Protein AF-A0A7V7WTD3-F1 (afdb_monomer)

Nearest PDB structures (foldseek):
  4f3q-assembly1_A  TM=6.069E-01  e=3.847E-02  Coxiella burnetii RSA 493
  2ghp-assembly1_D  TM=5.667E-01  e=9.148E-02  Saccharomyces cerevisiae
  2f1f-assembly1_A  TM=5.412E-01  e=8.599E-02  Escherichia coli
  4wk3-assembly1_A  TM=5.523E-01  e=1.698E-01  Staphylococcus aureus subsp. aureus COL
  2cfx-assembly1_C  TM=3.829E-01  e=8.599E-02  Bacillus subtilis

Solvent-accessible surface area (backbone atoms only — not comparable to full-atom values): 13034 Å² total; per-residue (Å²): 111,68,68,60,49,66,68,44,44,67,36,54,73,69,69,68,54,55,72,71,58,44,53,48,50,56,50,48,42,71,77,34,67,76,53,50,58,54,54,52,52,54,50,53,50,53,52,51,54,61,69,69,52,75,86,72,64,72,67,78,55,46,59,59,51,52,50,52,57,50,63,74,65,57,80,85,76,84,71,87,69,83,52,73,68,60,57,49,53,55,54,55,60,74,67,67,76,71,95,80,48,67,66,61,52,52,52,50,49,51,49,50,52,52,49,49,50,53,50,51,53,51,52,76,71,60,75,93,76,85,69,90,63,73,79,67,71,76,74,72,71,86,49,56,25,37,39,35,29,56,40,96,81,52,50,70,70,58,54,51,50,52,28,59,74,49,60,36,44,84,74,47,66,71,43,102,83,46,42,26,32,32,37,33,56,81,95,43,43,72,62,32,52,50,53,51,66,71,34,93,50,41,77,44,74,44,83,36,79,66,80,80,82,87,124

Foldseek 3Di:
DVVLLVVCLLCLLVVNDDPVSVVVNVVVCVVCVVCVVVSVVSNVVVVVVVVPDPPDPPVVVVVVVVVVVVVVPDDDDDPPDPDPVVVVVVVVVVVDDDPPCVVVVVVVVVVVVVVCVVVVVVVVVDPPDPDPDDPDPPPQVQAKKKWWAFDPPDDPVNVVVLCVVQVWDWPDDDDPRRITITGGPNVRPVVSQVSSVVDPGTPDIDIDRDDDDDD

Secondary structure (DSSP, 8-state):
-HHHHHHHHHHHHTT-S-HHHHHHHHHHHHH-GGGHHHHHHHHHHHHHHHHHS----THHHHHHHHHHHHHHHS------PPPHHHHHHHHHHHT---TT-HHHHHHHHHHHHHHHHHHHHHHHT--S--S--SS--------PEEEEEE-TT--HHHHHHHHHHTT-EEEE---TTSEEEEE--GGGHHHHHHHHHH-TTEEEEEEESSPPP--

Sequence (215 aa):
MKQRFDELLPFYVNDTLDEAERDWVDAYLREHPKSAAELQWYRSLEETIKRDVPAVPAEIGLDKAMARIRAERAPARTAARPGIGERLREFFASITPQPVLKPALAAALAVVVVQGFVIGNLVTRGDESSEIRAVRPTVVETGPYLKVNFKADAREADIRLLLVEVDGSLAGGPGQLGDWYVRIPEARIAAAAAILKASPIVDGVAQVDALPERR

Mean predicted aligned error: 22.07 Å

Structure (mmCIF, N/CA/C/O backbone):
data_AF-A0A7V7WTD3-F1
#
_entry.id   AF-A0A7V7WTD3-F1
#
loop_
_atom_site.group_PDB
_atom_site.id
_atom_site.type_symbol
_atom_site.label_atom_id
_atom_site.label_alt_id
_atom_site.label_comp_id
_atom_site.label_asym_id
_atom_site.label_entity_id
_atom_site.label_seq_id
_atom_site.pdbx_PDB_ins_code
_atom_site.Cartn_x
_atom_site.Cartn_y
_atom_site.Cartn_z
_atom_site.occupancy
_atom_site.B_iso_or_equiv
_atom_site.auth_seq_id
_atom_site.auth_comp_id
_atom_site.auth_asym_id
_atom_site.auth_atom_id
_atom_site.pdbx_PDB_model_num
ATOM 1 N N . MET A 1 1 ? 20.917 15.372 -27.724 1.00 75.31 1 MET A N 1
ATOM 2 C CA . MET A 1 1 ? 21.530 14.052 -27.999 1.00 75.31 1 MET A CA 1
ATOM 3 C C . MET A 1 1 ? 21.760 13.259 -26.719 1.00 75.31 1 MET A C 1
ATOM 5 O O . MET A 1 1 ? 21.208 12.175 -26.643 1.00 75.31 1 MET A O 1
ATOM 9 N N . LYS A 1 2 ? 22.428 13.810 -25.689 1.00 83.88 2 LYS A N 1
ATOM 10 C CA . LYS A 1 2 ? 22.616 13.117 -24.395 1.00 83.88 2 LYS A CA 1
ATOM 11 C C . LYS A 1 2 ? 21.317 12.602 -23.754 1.00 83.88 2 LYS A C 1
ATOM 13 O O . LYS A 1 2 ? 21.258 11.454 -23.361 1.00 83.88 2 LYS A O 1
ATOM 18 N N . GLN A 1 3 ? 20.257 13.410 -23.734 1.00 85.88 3 GLN A N 1
ATOM 19 C CA . GLN A 1 3 ? 18.971 12.999 -23.154 1.00 85.88 3 GLN A CA 1
ATOM 20 C C . GLN A 1 3 ? 18.393 11.725 -23.799 1.00 85.88 3 GLN A C 1
ATOM 22 O O . GLN A 1 3 ? 17.954 10.829 -23.094 1.00 85.88 3 GLN A O 1
ATOM 27 N N . ARG A 1 4 ? 18.476 11.604 -25.130 1.00 88.38 4 ARG A N 1
ATOM 28 C CA . ARG A 1 4 ? 18.041 10.399 -25.852 1.00 88.38 4 ARG A CA 1
ATOM 29 C C . ARG A 1 4 ? 18.912 9.184 -25.510 1.00 88.38 4 ARG A C 1
ATOM 31 O O . ARG A 1 4 ? 18.409 8.073 -25.447 1.00 88.38 4 ARG A O 1
ATOM 38 N N . PHE A 1 5 ? 20.207 9.386 -25.277 1.00 89.38 5 PHE A N 1
ATOM 39 C CA . PHE A 1 5 ? 21.104 8.323 -24.821 1.00 89.38 5 PHE A CA 1
ATOM 40 C C . PHE A 1 5 ? 20.755 7.860 -23.401 1.00 89.38 5 PHE A C 1
ATOM 42 O O . PHE A 1 5 ? 20.649 6.660 -23.169 1.00 89.38 5 PHE A O 1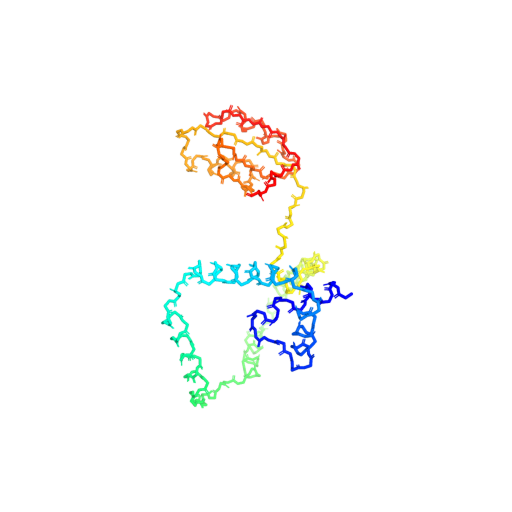
ATOM 49 N N . ASP A 1 6 ? 20.479 8.797 -22.492 1.00 88.56 6 ASP A N 1
ATOM 50 C CA . ASP A 1 6 ? 20.051 8.499 -21.121 1.00 88.56 6 ASP A CA 1
ATOM 51 C C . ASP A 1 6 ? 18.697 7.754 -21.090 1.00 88.56 6 ASP A C 1
ATOM 53 O O . ASP A 1 6 ? 18.509 6.856 -20.273 1.00 88.56 6 ASP A O 1
ATOM 57 N N . GLU A 1 7 ? 17.777 8.077 -22.006 1.00 90.94 7 GLU A N 1
ATOM 58 C CA . GLU A 1 7 ? 16.475 7.405 -22.149 1.00 90.94 7 GLU A CA 1
ATOM 59 C C . GLU A 1 7 ? 16.593 5.980 -22.714 1.00 90.94 7 GLU A C 1
ATOM 61 O O . GLU A 1 7 ? 15.871 5.088 -22.270 1.00 90.94 7 GLU A O 1
ATOM 66 N N . LEU A 1 8 ? 17.508 5.743 -23.662 1.00 92.12 8 LEU A N 1
ATOM 67 C CA . LEU A 1 8 ? 17.693 4.436 -24.308 1.00 92.12 8 LEU A CA 1
ATOM 68 C C . LEU A 1 8 ? 18.607 3.488 -23.511 1.00 92.12 8 LEU A C 1
ATOM 70 O O . LEU A 1 8 ? 18.530 2.272 -23.678 1.00 92.12 8 LEU A O 1
ATOM 74 N N . LEU A 1 9 ? 19.448 4.018 -22.621 1.00 90.50 9 LEU A N 1
ATOM 75 C CA . LEU A 1 9 ? 20.423 3.268 -21.819 1.00 90.50 9 LEU A CA 1
ATOM 76 C C . LEU A 1 9 ? 19.833 2.070 -21.046 1.00 90.50 9 LEU A C 1
ATOM 78 O O . LEU A 1 9 ? 20.400 0.978 -21.147 1.00 90.50 9 LEU A O 1
ATOM 82 N N . PRO A 1 10 ? 18.708 2.202 -20.310 1.00 90.06 10 PRO A N 1
ATOM 83 C CA . PRO A 1 10 ? 18.104 1.072 -19.603 1.00 90.06 10 PRO A CA 1
ATOM 84 C C . PRO A 1 10 ? 17.660 -0.043 -20.553 1.00 90.06 10 PRO A C 1
ATOM 86 O O . PRO A 1 10 ? 17.818 -1.224 -20.251 1.00 90.06 10 PRO A O 1
ATOM 89 N N . PHE A 1 11 ? 17.122 0.321 -21.715 1.00 91.06 11 PHE A N 1
ATOM 90 C CA . PHE A 1 11 ? 16.653 -0.636 -22.713 1.00 91.06 11 PHE A CA 1
ATOM 91 C C . PHE A 1 11 ? 17.816 -1.308 -23.446 1.00 91.06 11 PHE A C 1
ATOM 93 O O . PHE A 1 11 ? 17.728 -2.497 -23.753 1.00 91.06 11 PHE A O 1
ATOM 100 N N . TYR A 1 12 ? 18.909 -0.571 -23.677 1.00 89.94 12 TYR A N 1
ATOM 101 C CA . TYR A 1 12 ? 20.150 -1.085 -24.258 1.00 89.94 12 TYR A CA 1
ATOM 102 C C . TYR A 1 12 ? 20.803 -2.127 -23.344 1.00 89.94 12 TYR A C 1
ATOM 104 O O . TYR A 1 12 ? 21.198 -3.193 -23.804 1.00 89.94 12 TYR A O 1
ATOM 112 N N . VAL A 1 13 ? 20.881 -1.848 -22.038 1.00 89.31 13 VAL A N 1
ATOM 113 C CA . VAL A 1 13 ? 21.432 -2.786 -21.045 1.00 89.31 13 VAL A CA 1
ATOM 114 C C . VAL A 1 13 ? 20.577 -4.051 -20.926 1.00 89.31 13 VAL A C 1
ATOM 116 O O . VAL A 1 13 ? 21.128 -5.144 -20.849 1.00 89.31 13 VAL A O 1
ATOM 119 N N . ASN A 1 14 ? 19.250 -3.918 -21.005 1.00 88.50 14 ASN A N 1
ATOM 120 C CA . ASN A 1 14 ? 18.317 -5.049 -20.975 1.00 88.50 14 ASN A CA 1
ATOM 121 C C . ASN A 1 14 ? 18.158 -5.783 -22.326 1.00 88.50 14 ASN A C 1
ATOM 123 O O . ASN A 1 14 ? 17.341 -6.695 -22.413 1.00 88.50 14 ASN A O 1
ATOM 127 N N . ASP A 1 15 ? 18.894 -5.393 -23.373 1.00 87.69 15 ASP A N 1
ATOM 128 C CA . ASP A 1 15 ? 18.818 -5.971 -24.728 1.00 87.69 15 ASP A CA 1
ATOM 129 C C . ASP A 1 15 ? 17.416 -5.896 -25.379 1.00 87.69 15 ASP A C 1
ATOM 131 O O . ASP A 1 15 ? 17.027 -6.737 -26.185 1.00 87.69 15 ASP A O 1
ATOM 135 N N . THR A 1 16 ? 16.640 -4.867 -25.026 1.00 90.56 16 THR A N 1
ATOM 136 C CA . THR A 1 16 ? 15.235 -4.681 -25.462 1.00 90.56 16 THR A CA 1
ATOM 137 C C . THR A 1 16 ? 15.045 -3.629 -26.555 1.00 90.56 16 THR A C 1
ATOM 139 O O . THR A 1 16 ? 13.922 -3.434 -27.014 1.00 90.56 16 THR A O 1
ATOM 142 N N . LEU A 1 17 ? 16.119 -2.950 -26.965 1.00 91.25 17 LEU A N 1
ATOM 143 C CA . LEU A 1 17 ? 16.078 -1.976 -28.056 1.00 91.25 17 LEU A CA 1
ATOM 144 C C . LEU A 1 17 ? 15.938 -2.647 -29.417 1.00 91.25 17 LEU A C 1
ATOM 146 O O . LEU A 1 17 ? 16.491 -3.732 -29.646 1.00 91.25 17 LEU A O 1
ATOM 150 N N . ASP A 1 18 ? 15.269 -1.943 -30.329 1.00 91.69 18 ASP A N 1
ATOM 151 C CA . ASP A 1 18 ? 15.275 -2.301 -31.739 1.00 91.69 18 ASP A CA 1
ATOM 152 C C . ASP A 1 18 ? 16.673 -2.102 -32.370 1.00 91.69 18 ASP A C 1
ATOM 154 O O . ASP A 1 18 ? 17.595 -1.536 -31.772 1.00 91.69 18 ASP A O 1
ATOM 158 N N . GLU A 1 19 ? 16.866 -2.637 -33.577 1.00 89.50 19 GLU A N 1
ATOM 159 C CA . GLU A 1 19 ? 18.164 -2.614 -34.267 1.00 89.50 19 GLU A CA 1
ATOM 160 C C . GLU A 1 19 ? 18.622 -1.179 -34.591 1.00 89.50 19 GLU A C 1
ATOM 162 O O . GLU A 1 19 ? 19.793 -0.845 -34.424 1.00 89.50 19 GLU A O 1
ATOM 167 N N . ALA A 1 20 ? 17.689 -0.294 -34.955 1.00 90.62 20 ALA A N 1
ATOM 168 C CA . ALA A 1 20 ? 17.992 1.088 -35.324 1.00 90.62 20 ALA A CA 1
ATOM 169 C C . ALA A 1 20 ? 18.400 1.950 -34.115 1.00 90.62 20 ALA A C 1
ATOM 171 O O . ALA A 1 20 ? 19.288 2.801 -34.209 1.00 90.62 20 ALA A O 1
ATOM 172 N N . GLU A 1 21 ? 17.755 1.749 -32.970 1.00 90.31 21 GLU A N 1
ATOM 173 C CA . GLU A 1 21 ? 18.057 2.416 -31.709 1.00 90.31 21 GLU A CA 1
ATOM 174 C C . GLU A 1 21 ? 19.374 1.919 -31.122 1.00 90.31 21 GLU A C 1
ATOM 176 O O . GLU A 1 21 ? 20.159 2.721 -30.611 1.00 90.31 21 GLU A O 1
ATOM 181 N N . ARG A 1 22 ? 19.656 0.619 -31.247 1.00 91.31 22 ARG A N 1
ATOM 182 C CA . ARG A 1 22 ? 20.934 0.028 -30.841 1.00 91.31 22 ARG A CA 1
ATOM 183 C C . ARG A 1 22 ? 22.101 0.608 -31.634 1.00 91.31 22 ARG A C 1
ATOM 185 O O . ARG A 1 22 ? 23.054 1.096 -31.028 1.00 91.31 22 ARG A O 1
ATOM 192 N N . ASP A 1 23 ? 21.983 0.651 -32.959 1.00 92.69 23 ASP A N 1
ATOM 193 C CA . ASP A 1 23 ? 23.000 1.237 -33.838 1.00 92.69 23 ASP A CA 1
ATOM 194 C C . ASP A 1 23 ? 23.246 2.720 -33.523 1.00 92.69 23 ASP A C 1
ATOM 196 O O . ASP A 1 23 ? 24.384 3.203 -33.563 1.00 92.69 23 ASP A O 1
ATOM 200 N N . TRP A 1 24 ? 22.185 3.450 -33.163 1.00 93.50 24 TRP A N 1
ATOM 201 C CA . TRP A 1 24 ? 22.285 4.843 -32.736 1.00 93.50 24 TRP A CA 1
ATOM 202 C C . TRP A 1 24 ? 23.047 4.991 -31.410 1.00 93.50 24 TRP A C 1
ATOM 204 O O . TRP A 1 24 ? 23.924 5.853 -31.307 1.00 93.50 24 TRP A O 1
ATOM 214 N N . VAL A 1 25 ? 22.760 4.148 -30.409 1.00 89.56 25 VAL A N 1
ATOM 215 C CA . VAL A 1 25 ? 23.479 4.140 -29.121 1.00 89.56 25 VAL A CA 1
ATOM 216 C C . VAL A 1 25 ? 24.955 3.780 -29.324 1.00 89.56 25 VAL A C 1
ATOM 218 O O . VAL A 1 25 ? 25.831 4.454 -28.780 1.00 89.56 25 VAL A O 1
ATOM 221 N N . ASP A 1 26 ? 25.254 2.790 -30.166 1.00 90.56 26 ASP A N 1
ATOM 222 C CA . ASP A 1 26 ? 26.626 2.372 -30.474 1.00 90.56 26 ASP A CA 1
ATOM 223 C C . ASP A 1 26 ? 27.410 3.445 -31.247 1.00 90.56 26 ASP A C 1
ATOM 225 O O . ASP A 1 26 ? 28.621 3.606 -31.059 1.00 90.56 26 ASP A O 1
ATOM 229 N N . ALA A 1 27 ? 26.746 4.209 -32.119 1.00 90.69 27 ALA A N 1
ATOM 230 C CA . ALA A 1 27 ? 27.334 5.388 -32.753 1.00 90.69 27 ALA A CA 1
ATOM 231 C C . ALA A 1 27 ? 27.623 6.494 -31.728 1.00 90.69 27 ALA A C 1
ATOM 233 O O . ALA A 1 27 ? 28.729 7.035 -31.701 1.00 90.69 27 ALA A O 1
ATOM 234 N N . TYR A 1 28 ? 26.675 6.765 -30.830 1.00 89.56 28 TYR A N 1
ATOM 235 C CA . TYR A 1 28 ? 26.826 7.774 -29.784 1.00 89.56 28 TYR A CA 1
ATOM 236 C C . TYR A 1 28 ? 27.977 7.449 -28.817 1.00 89.56 28 TYR A C 1
ATOM 238 O O . TYR A 1 28 ? 28.762 8.328 -28.461 1.00 89.56 28 TYR A O 1
ATOM 246 N N . LEU A 1 29 ? 28.138 6.177 -28.436 1.00 89.25 29 LEU A N 1
ATOM 247 C CA . LEU A 1 29 ? 29.238 5.712 -27.582 1.00 89.25 29 LEU A CA 1
ATOM 248 C C . LEU A 1 29 ? 30.613 5.860 -28.247 1.00 89.25 29 LEU A C 1
ATOM 250 O O . LEU A 1 29 ? 31.593 6.164 -27.564 1.00 89.25 29 LEU A O 1
ATOM 254 N N . ARG A 1 30 ? 30.695 5.683 -29.573 1.00 89.75 30 ARG A N 1
ATOM 255 C CA . ARG A 1 30 ? 31.930 5.912 -30.343 1.00 89.75 30 ARG A CA 1
ATOM 256 C C . ARG A 1 30 ? 32.316 7.389 -30.391 1.00 89.75 30 ARG A C 1
ATOM 258 O O . ARG A 1 30 ? 33.500 7.707 -30.326 1.00 89.75 30 ARG A O 1
ATOM 265 N N . GLU A 1 31 ? 31.336 8.282 -30.482 1.00 89.25 31 GLU A N 1
ATOM 266 C CA . GLU A 1 31 ? 31.556 9.733 -30.505 1.00 89.25 31 GLU A CA 1
ATOM 267 C C . GLU A 1 31 ? 31.834 10.315 -29.107 1.00 89.25 31 GLU A C 1
ATOM 269 O O . GLU A 1 31 ? 32.571 11.297 -28.970 1.00 89.25 31 GLU A O 1
ATOM 274 N N . HIS A 1 32 ? 31.295 9.697 -28.052 1.00 88.19 32 HIS A N 1
ATOM 275 C CA . HIS A 1 32 ? 31.377 10.189 -26.677 1.00 88.19 32 HIS A CA 1
ATOM 276 C C . HIS A 1 32 ? 31.911 9.128 -25.698 1.00 88.19 32 HIS A C 1
ATOM 278 O O . HIS A 1 32 ? 31.153 8.565 -24.907 1.00 88.19 32 HIS A O 1
ATOM 284 N N . PRO A 1 33 ? 33.242 8.923 -25.619 1.00 83.00 33 PRO A N 1
ATOM 285 C CA . PRO A 1 33 ? 33.839 7.905 -24.747 1.00 83.00 33 PRO A CA 1
ATOM 286 C C . PRO A 1 33 ? 33.589 8.146 -23.247 1.00 83.00 33 PRO A C 1
ATOM 288 O O . PRO A 1 33 ? 33.671 7.219 -22.448 1.00 83.00 33 PRO A O 1
ATOM 291 N N . LYS A 1 34 ? 33.242 9.377 -22.843 1.00 82.19 34 LYS A N 1
ATOM 292 C CA . LYS A 1 34 ? 32.850 9.695 -21.457 1.00 82.19 34 LYS A CA 1
ATOM 293 C C . LYS A 1 34 ? 31.535 9.021 -21.042 1.00 82.19 34 LYS A C 1
ATOM 295 O O . LYS A 1 34 ? 31.366 8.717 -19.867 1.00 82.19 34 LYS A O 1
ATOM 300 N N . SER A 1 35 ? 30.644 8.746 -21.993 1.00 85.88 35 SER A N 1
ATOM 301 C CA . SER A 1 35 ? 29.357 8.081 -21.753 1.00 85.88 35 SER A CA 1
ATOM 302 C C . SER A 1 35 ? 29.489 6.569 -21.524 1.00 85.88 35 SER A C 1
ATOM 304 O O . SER A 1 35 ? 28.561 5.939 -21.024 1.00 85.88 35 SER A O 1
ATOM 306 N N . ALA A 1 36 ? 30.662 5.978 -21.783 1.00 84.69 36 ALA A N 1
ATOM 307 C CA . ALA A 1 36 ? 30.936 4.582 -21.435 1.00 84.69 36 ALA A CA 1
ATOM 308 C C . ALA A 1 36 ? 30.889 4.333 -19.913 1.00 84.69 36 ALA A C 1
ATOM 310 O O . ALA A 1 36 ? 30.477 3.259 -19.476 1.00 84.69 36 ALA A O 1
ATOM 311 N N . ALA A 1 37 ? 31.254 5.333 -19.101 1.00 86.06 37 ALA A N 1
ATOM 312 C CA . ALA A 1 37 ? 31.145 5.252 -17.644 1.00 86.06 37 ALA A CA 1
ATOM 313 C C . ALA A 1 37 ? 29.677 5.203 -17.177 1.00 86.06 37 ALA A C 1
ATOM 315 O O . ALA A 1 37 ? 29.352 4.473 -16.243 1.00 86.06 37 ALA A O 1
ATOM 316 N N . GLU A 1 38 ? 28.782 5.929 -17.858 1.00 85.56 38 GLU A N 1
ATOM 317 C CA . GLU A 1 38 ? 27.338 5.888 -17.590 1.00 85.56 38 GLU A CA 1
ATOM 318 C C . GLU A 1 38 ? 26.770 4.503 -17.937 1.00 85.56 38 GLU A C 1
ATOM 320 O O . GLU A 1 38 ? 26.054 3.911 -17.133 1.00 85.56 38 GLU A O 1
ATOM 325 N N . LEU A 1 39 ? 27.170 3.918 -19.072 1.00 87.38 39 LEU A N 1
ATOM 326 C CA . LEU A 1 39 ? 26.788 2.547 -19.429 1.00 87.38 39 LEU A CA 1
ATOM 327 C C . LEU A 1 39 ? 27.249 1.521 -18.379 1.00 87.38 39 LEU A C 1
ATOM 329 O O . LEU A 1 39 ? 26.489 0.627 -18.004 1.00 87.38 39 LEU A O 1
ATOM 333 N N . GLN A 1 40 ? 28.482 1.649 -17.884 1.00 88.00 40 GLN A N 1
ATOM 334 C CA . GLN A 1 40 ? 29.018 0.760 -16.851 1.00 88.00 40 GLN A CA 1
ATOM 335 C C . GLN A 1 40 ? 28.245 0.880 -15.529 1.00 88.00 40 GLN A C 1
ATOM 337 O O . GLN A 1 40 ? 27.978 -0.134 -14.883 1.00 88.00 40 GLN A O 1
ATOM 342 N N . TRP A 1 41 ? 27.835 2.095 -15.154 1.00 88.38 41 TRP A N 1
ATOM 343 C CA . TRP A 1 41 ? 26.973 2.331 -13.997 1.00 88.38 41 TRP A CA 1
ATOM 344 C C . TRP A 1 41 ? 25.637 1.588 -14.123 1.00 88.38 41 TRP A C 1
ATOM 346 O O . TRP A 1 41 ? 25.273 0.832 -13.221 1.00 88.38 41 TRP A O 1
ATOM 356 N N . TYR A 1 42 ? 24.944 1.718 -15.259 1.00 87.75 42 TYR A N 1
ATOM 357 C CA . TYR A 1 42 ? 23.665 1.031 -15.484 1.00 87.75 42 TYR A CA 1
ATOM 358 C C . TYR A 1 42 ? 23.792 -0.499 -15.444 1.00 87.75 42 TYR A C 1
ATOM 360 O O . TYR A 1 42 ? 22.941 -1.162 -14.852 1.00 87.75 42 TYR A O 1
ATOM 368 N N . ARG A 1 43 ? 24.876 -1.067 -15.987 1.00 88.50 43 ARG A N 1
ATOM 369 C CA . ARG A 1 43 ? 25.154 -2.513 -15.885 1.00 88.50 43 ARG A CA 1
ATOM 370 C C . ARG A 1 43 ? 25.362 -2.970 -14.439 1.00 88.50 43 ARG A C 1
ATOM 372 O O . ARG A 1 43 ? 24.848 -4.010 -14.044 1.00 88.50 43 ARG A O 1
ATOM 379 N N . SER A 1 44 ? 26.068 -2.175 -13.632 1.00 88.31 44 SER A N 1
ATOM 380 C CA . SER A 1 44 ? 26.276 -2.485 -12.208 1.00 88.31 44 SER A CA 1
ATOM 381 C C . SER A 1 44 ? 24.969 -2.467 -11.403 1.00 88.31 44 SER A C 1
ATOM 383 O O . SER A 1 44 ? 24.784 -3.267 -10.483 1.00 88.31 44 SER A O 1
ATOM 385 N N . LEU A 1 45 ? 24.034 -1.588 -11.781 1.00 86.62 45 LEU A N 1
ATOM 386 C CA . LEU A 1 45 ? 22.711 -1.503 -11.172 1.00 86.62 45 LEU A CA 1
ATOM 387 C C . LEU A 1 45 ? 21.858 -2.729 -11.525 1.00 86.62 45 LEU A C 1
ATOM 389 O O . LEU A 1 45 ? 21.241 -3.315 -10.639 1.00 86.62 45 LEU A O 1
ATOM 393 N N . GLU A 1 46 ? 21.866 -3.150 -12.793 1.00 86.06 46 GLU A N 1
ATOM 394 C CA . GLU A 1 46 ? 21.193 -4.371 -13.249 1.00 86.06 46 GLU A CA 1
ATOM 395 C C . GLU A 1 46 ? 21.706 -5.611 -12.499 1.00 86.06 46 GLU A C 1
ATOM 397 O O . GLU A 1 46 ? 20.914 -6.410 -11.997 1.00 86.06 46 GLU A O 1
ATOM 402 N N . GLU A 1 47 ? 23.027 -5.756 -12.379 1.00 85.31 47 GLU A N 1
ATOM 403 C CA . GLU A 1 47 ? 23.653 -6.877 -11.675 1.00 85.31 47 GLU A CA 1
ATOM 404 C C . GLU A 1 47 ? 23.290 -6.891 -10.183 1.00 85.31 47 GLU A C 1
ATOM 406 O O . GLU A 1 47 ? 22.949 -7.941 -9.635 1.00 85.31 47 GLU A O 1
ATOM 411 N N . THR A 1 48 ? 23.291 -5.721 -9.538 1.00 85.69 48 THR A N 1
ATOM 412 C CA . THR A 1 48 ? 22.895 -5.577 -8.129 1.00 85.69 48 THR A CA 1
ATOM 413 C C . THR A 1 48 ? 21.439 -5.988 -7.924 1.00 85.69 48 THR A C 1
ATOM 415 O O . THR A 1 48 ? 21.148 -6.778 -7.028 1.00 85.69 48 THR A O 1
ATOM 418 N N . ILE A 1 49 ? 20.532 -5.523 -8.789 1.00 83.38 49 ILE A N 1
ATOM 419 C CA . ILE A 1 49 ? 19.114 -5.894 -8.729 1.00 83.38 49 ILE A CA 1
ATOM 420 C C . ILE A 1 49 ? 18.954 -7.402 -8.930 1.00 83.38 49 ILE A C 1
ATOM 422 O O . ILE A 1 49 ? 18.282 -8.046 -8.133 1.00 83.38 49 ILE A O 1
ATOM 426 N N . LYS A 1 50 ? 19.599 -7.994 -9.945 1.00 80.25 50 LYS A N 1
ATOM 427 C CA . LYS A 1 50 ? 19.521 -9.442 -10.206 1.00 80.25 50 LYS A CA 1
ATOM 428 C C . LYS A 1 50 ? 20.047 -10.282 -9.044 1.00 80.25 50 LYS A C 1
ATOM 430 O O . LYS A 1 50 ? 19.491 -11.344 -8.779 1.00 80.25 50 LYS A O 1
ATOM 435 N N . ARG A 1 51 ? 21.094 -9.823 -8.354 1.00 81.25 51 ARG A N 1
ATOM 436 C CA . ARG A 1 51 ? 21.652 -10.506 -7.179 1.00 81.25 51 ARG A CA 1
ATOM 437 C C . ARG A 1 51 ? 20.693 -10.490 -5.989 1.00 81.25 51 ARG A C 1
ATOM 439 O O . ARG A 1 51 ? 20.612 -11.481 -5.270 1.00 81.25 51 ARG A O 1
ATOM 446 N N . ASP A 1 52 ? 19.983 -9.385 -5.795 1.00 75.62 52 ASP A N 1
ATOM 447 C CA . ASP A 1 52 ? 19.109 -9.186 -4.638 1.00 75.62 52 ASP A CA 1
ATOM 448 C C . ASP A 1 52 ? 17.689 -9.752 -4.856 1.00 75.62 52 ASP A C 1
ATOM 450 O O . ASP A 1 52 ? 16.876 -9.746 -3.931 1.00 75.62 52 ASP A O 1
ATOM 454 N N . VAL A 1 53 ? 17.378 -10.287 -6.048 1.00 71.00 53 VAL A N 1
ATOM 455 C CA . VAL A 1 53 ? 16.128 -11.021 -6.299 1.00 71.00 53 VAL A CA 1
ATOM 456 C C . VAL A 1 53 ? 16.200 -12.387 -5.605 1.00 71.00 53 VAL A C 1
ATOM 458 O O . VAL A 1 53 ? 17.010 -13.234 -5.994 1.00 71.00 53 VAL A O 1
ATOM 461 N N . PRO A 1 54 ? 15.334 -12.663 -4.610 1.00 70.25 54 PRO A N 1
ATOM 462 C CA . PRO A 1 54 ? 15.257 -13.981 -4.001 1.00 70.25 54 PRO A CA 1
ATOM 463 C C . PRO A 1 54 ? 14.916 -15.014 -5.074 1.00 70.25 54 PRO A C 1
ATOM 465 O O . PRO A 1 54 ? 13.968 -14.823 -5.839 1.00 70.25 54 PRO A O 1
ATOM 468 N N . ALA A 1 55 ? 15.659 -16.120 -5.121 1.00 65.25 55 ALA A N 1
ATOM 469 C CA . ALA A 1 55 ? 15.324 -17.240 -5.988 1.00 65.25 55 ALA A CA 1
ATOM 470 C C . ALA A 1 55 ? 13.949 -17.789 -5.576 1.00 65.25 55 ALA A C 1
ATOM 472 O O . ALA A 1 55 ? 13.826 -18.519 -4.593 1.00 65.25 55 ALA A O 1
ATOM 473 N N . VAL A 1 56 ? 12.900 -17.401 -6.301 1.00 67.00 56 VAL A N 1
ATOM 474 C CA . VAL A 1 56 ? 11.560 -17.953 -6.108 1.00 67.00 56 VAL A CA 1
ATOM 475 C C . VAL A 1 56 ? 11.594 -19.395 -6.618 1.00 67.00 56 VAL A C 1
ATOM 477 O O . VAL A 1 56 ? 11.907 -19.603 -7.794 1.00 67.00 56 VAL A O 1
ATOM 480 N N . PRO A 1 57 ? 11.288 -20.403 -5.782 1.00 68.81 57 PRO A N 1
ATOM 481 C CA . PRO A 1 57 ? 11.210 -21.782 -6.238 1.00 68.81 57 PRO A CA 1
ATOM 482 C C . PRO A 1 57 ? 10.216 -21.892 -7.399 1.00 68.81 57 PRO A C 1
ATOM 484 O O . PRO A 1 57 ? 9.068 -21.454 -7.281 1.00 68.81 57 PRO A O 1
ATOM 487 N N . ALA A 1 58 ? 10.645 -22.494 -8.513 1.00 61.72 58 ALA A N 1
ATOM 488 C CA . ALA A 1 58 ? 9.822 -22.683 -9.716 1.00 61.72 58 ALA A CA 1
ATOM 489 C C . ALA A 1 58 ? 8.484 -23.401 -9.424 1.00 61.72 58 ALA A C 1
ATOM 491 O O . ALA A 1 58 ? 7.504 -23.250 -10.154 1.00 61.72 58 ALA A O 1
ATOM 492 N N . GLU A 1 59 ? 8.431 -24.136 -8.316 1.00 62.94 59 GLU A N 1
ATOM 493 C CA . GLU A 1 59 ? 7.280 -24.889 -7.825 1.00 62.94 59 GLU A CA 1
ATOM 494 C C . GLU A 1 59 ? 6.100 -23.995 -7.399 1.00 62.94 59 GLU A C 1
ATOM 496 O O . GLU A 1 59 ? 4.950 -24.382 -7.592 1.00 62.94 59 GLU A O 1
ATOM 501 N N . ILE A 1 60 ? 6.339 -22.762 -6.921 1.00 65.44 60 ILE A N 1
ATOM 502 C CA . ILE A 1 60 ? 5.266 -21.885 -6.399 1.00 65.44 60 ILE A CA 1
ATOM 503 C C . ILE A 1 60 ? 4.258 -21.494 -7.497 1.00 65.44 60 ILE A C 1
ATOM 505 O O . ILE A 1 60 ? 3.064 -21.331 -7.234 1.00 65.44 60 ILE A O 1
ATOM 509 N N . GLY A 1 61 ? 4.719 -21.348 -8.743 1.00 68.50 61 GLY A N 1
ATOM 510 C CA . GLY A 1 61 ? 3.878 -20.963 -9.882 1.00 68.50 61 GLY A CA 1
ATOM 511 C C . GLY A 1 61 ? 3.447 -22.127 -10.776 1.00 68.50 61 GLY A C 1
ATOM 512 O O . GLY A 1 61 ? 2.384 -22.058 -11.403 1.00 68.50 61 GLY A O 1
ATOM 513 N N . LEU A 1 62 ? 4.250 -23.194 -10.837 1.00 80.19 62 LEU A N 1
ATOM 514 C CA . LEU A 1 62 ? 4.058 -24.289 -11.786 1.00 80.19 62 LEU A CA 1
ATOM 515 C C . LEU A 1 62 ? 2.791 -25.094 -11.495 1.00 80.19 62 LEU A C 1
ATOM 517 O O . LEU A 1 62 ? 2.021 -25.372 -12.414 1.00 80.19 62 LEU A O 1
ATOM 521 N N . ASP A 1 63 ? 2.518 -25.401 -10.228 1.00 77.56 63 ASP A N 1
ATOM 522 C CA . ASP A 1 63 ? 1.332 -26.174 -9.850 1.00 77.56 63 ASP A CA 1
ATOM 523 C C . ASP A 1 63 ? 0.036 -25.434 -10.188 1.00 77.56 63 ASP A C 1
ATOM 525 O O . ASP A 1 63 ? -0.917 -26.021 -10.708 1.00 77.56 63 ASP A O 1
ATOM 529 N N . LYS A 1 64 ? 0.017 -24.113 -9.978 1.00 78.44 64 LYS A N 1
ATOM 530 C CA . LYS A 1 64 ? -1.123 -23.258 -10.324 1.00 78.44 64 LYS A CA 1
ATOM 531 C C . LYS A 1 64 ? -1.311 -23.153 -11.839 1.00 78.44 64 LYS A C 1
ATOM 533 O O . LYS A 1 64 ? -2.447 -23.201 -12.316 1.00 78.44 64 LYS A O 1
ATOM 538 N N . ALA A 1 65 ? -0.219 -23.054 -12.598 1.00 83.88 65 ALA A N 1
ATOM 539 C CA . ALA A 1 65 ? -0.258 -23.066 -14.059 1.00 83.88 65 ALA A CA 1
ATOM 540 C C . ALA A 1 65 ? -0.778 -24.413 -14.596 1.00 83.88 65 ALA A C 1
ATOM 542 O O . ALA A 1 65 ? -1.689 -24.444 -15.425 1.00 83.88 65 ALA A O 1
ATOM 543 N N . MET A 1 66 ? -0.286 -25.529 -14.055 1.00 84.88 66 MET A N 1
ATOM 544 C CA . MET A 1 66 ? -0.723 -26.878 -14.423 1.00 84.88 66 MET A CA 1
ATOM 545 C C . MET A 1 66 ? -2.183 -27.143 -14.045 1.00 84.88 66 MET A C 1
ATOM 547 O O . MET A 1 66 ? -2.916 -27.765 -14.817 1.00 84.88 66 MET A O 1
ATOM 551 N N . ALA A 1 67 ? -2.642 -26.643 -12.895 1.00 82.31 67 ALA A N 1
ATOM 552 C CA . ALA A 1 67 ? -4.044 -26.720 -12.494 1.00 82.31 67 ALA A CA 1
ATOM 553 C C . ALA A 1 67 ? -4.959 -25.969 -13.473 1.00 82.31 67 ALA A C 1
ATOM 555 O O . ALA A 1 67 ? -6.009 -26.492 -13.850 1.00 82.31 67 ALA A O 1
ATOM 556 N N . ARG A 1 68 ? -4.542 -24.786 -13.945 1.00 82.25 68 ARG A N 1
ATOM 557 C CA . ARG A 1 68 ? -5.301 -23.992 -14.923 1.00 82.25 68 ARG A CA 1
ATOM 558 C C . ARG A 1 68 ? -5.414 -24.698 -16.277 1.00 82.25 68 ARG A C 1
ATOM 560 O O . ARG A 1 68 ? -6.516 -24.825 -16.799 1.00 82.25 68 ARG A O 1
ATOM 567 N N . ILE A 1 69 ? -4.315 -25.267 -16.776 1.00 84.94 69 ILE A N 1
ATOM 568 C CA . ILE A 1 69 ? -4.300 -26.047 -18.027 1.00 84.94 69 ILE A CA 1
ATOM 569 C C . ILE A 1 69 ? -5.208 -27.285 -17.927 1.00 84.94 69 ILE A C 1
ATOM 571 O O . ILE A 1 69 ? -5.912 -27.631 -18.876 1.00 84.94 69 ILE A O 1
ATOM 575 N N . ARG A 1 70 ? -5.214 -27.976 -16.777 1.00 83.56 70 ARG A N 1
ATOM 576 C CA . ARG A 1 70 ? -6.096 -29.135 -16.548 1.00 83.56 70 ARG A CA 1
ATOM 577 C C . ARG A 1 70 ? -7.571 -28.736 -16.486 1.00 83.56 70 ARG A C 1
ATOM 579 O O . ARG A 1 70 ? -8.401 -29.460 -17.029 1.00 83.56 70 ARG A O 1
ATOM 586 N N . ALA A 1 71 ? -7.890 -27.604 -15.858 1.00 77.75 71 ALA A N 1
ATOM 587 C CA . ALA A 1 71 ? -9.254 -27.086 -15.778 1.00 77.75 71 ALA A CA 1
ATOM 588 C C . ALA A 1 71 ? -9.814 -26.711 -17.160 1.00 77.75 71 ALA A C 1
ATOM 590 O O . ALA A 1 71 ? -10.973 -26.994 -17.444 1.00 77.75 71 ALA A O 1
ATOM 591 N N . GLU A 1 72 ? -8.981 -26.157 -18.042 1.00 72.06 72 GLU A N 1
ATOM 592 C CA . GLU A 1 72 ? -9.359 -25.842 -19.427 1.00 72.06 72 G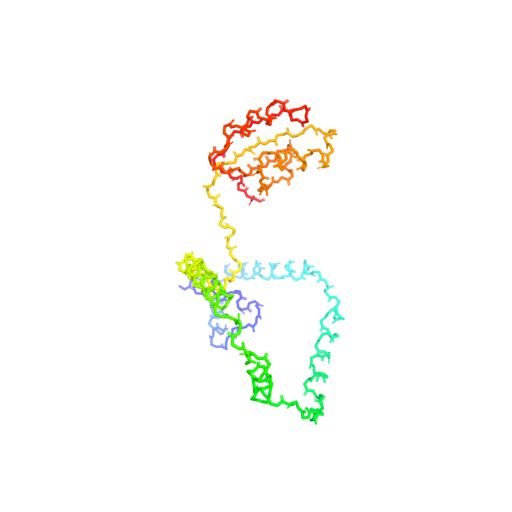LU A CA 1
ATOM 593 C C . GLU A 1 72 ? -9.552 -27.097 -20.301 1.00 72.06 72 GLU A C 1
ATOM 595 O O . GLU A 1 72 ? -10.301 -27.064 -21.274 1.00 72.06 72 GLU A O 1
ATOM 600 N N . ARG A 1 73 ? -8.923 -28.227 -19.947 1.00 66.62 73 ARG A N 1
ATOM 601 C CA . ARG A 1 73 ? -9.020 -29.502 -20.687 1.00 66.62 73 ARG A CA 1
ATOM 602 C C . ARG A 1 73 ? -10.112 -30.457 -20.198 1.00 66.62 73 ARG A C 1
ATOM 604 O O . ARG A 1 73 ? -10.311 -31.498 -20.823 1.00 66.62 73 ARG A O 1
ATOM 611 N N . ALA A 1 74 ? -10.806 -30.166 -19.099 1.00 58.12 74 ALA A N 1
ATOM 612 C CA . ALA A 1 74 ? -11.842 -31.061 -18.589 1.00 58.12 74 ALA A CA 1
ATOM 613 C C . ALA A 1 74 ? -13.116 -30.988 -19.466 1.00 58.12 74 ALA A C 1
ATOM 615 O O . ALA A 1 74 ? -13.708 -29.914 -19.584 1.00 58.12 74 ALA A O 1
ATOM 616 N N . PRO A 1 75 ? -13.585 -32.101 -20.070 1.00 51.12 75 PRO A N 1
ATOM 617 C CA . PRO A 1 75 ? -14.7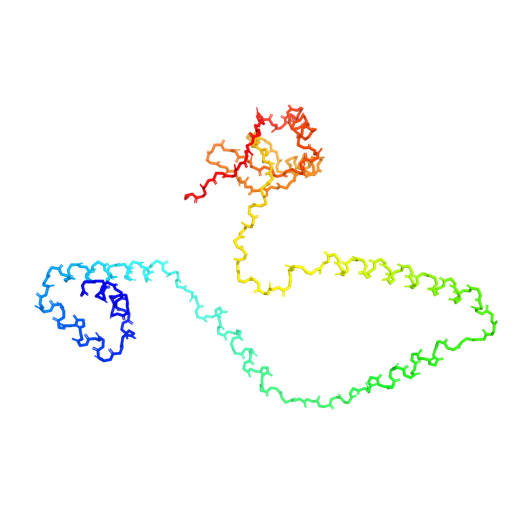85 -32.094 -20.900 1.00 51.12 75 PRO A CA 1
ATOM 618 C C . PRO A 1 75 ? -16.031 -31.851 -20.040 1.00 51.12 75 PRO A C 1
ATOM 620 O O . PRO A 1 75 ? -16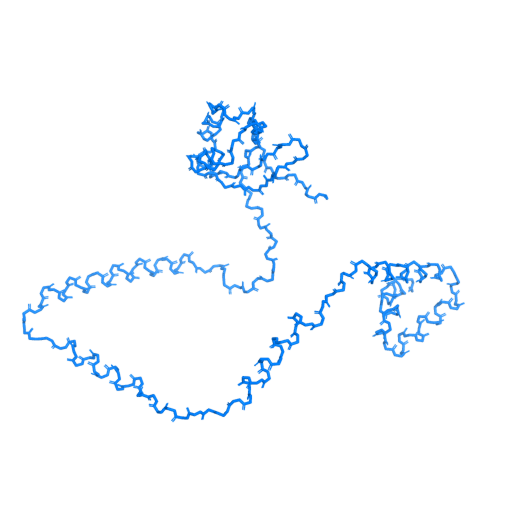.274 -32.550 -19.052 1.00 51.12 75 PRO A O 1
ATOM 623 N N . ALA A 1 76 ? -16.829 -30.855 -20.428 1.00 53.00 76 ALA A N 1
ATOM 624 C CA . ALA A 1 76 ? -18.083 -30.499 -19.778 1.00 53.00 76 ALA A CA 1
ATOM 625 C C . ALA A 1 76 ? -19.053 -31.693 -19.794 1.00 53.00 76 ALA A C 1
ATOM 627 O O . ALA A 1 76 ? -19.658 -32.016 -20.814 1.00 53.00 76 ALA A O 1
ATOM 628 N N . ARG A 1 77 ? -19.214 -32.366 -18.651 1.00 53.56 77 ARG A N 1
ATOM 629 C CA . ARG A 1 77 ? -20.308 -33.320 -18.454 1.00 53.56 77 ARG A CA 1
ATOM 630 C C . ARG A 1 77 ? -21.606 -32.523 -18.343 1.00 53.56 77 ARG A C 1
ATOM 632 O O . ARG A 1 77 ? -21.832 -31.829 -17.354 1.00 53.56 77 ARG A O 1
ATOM 639 N N . THR A 1 78 ? -22.438 -32.615 -19.374 1.00 49.41 78 THR A N 1
ATOM 640 C CA . THR A 1 78 ? -23.765 -32.002 -19.470 1.00 49.41 78 THR A CA 1
ATOM 641 C C . THR A 1 78 ? -24.717 -32.614 -18.439 1.00 49.41 78 THR A C 1
ATOM 643 O O . THR A 1 78 ? -25.500 -33.507 -18.744 1.00 49.41 78 THR A O 1
ATOM 646 N N . ALA A 1 79 ? -24.661 -32.143 -17.194 1.00 51.69 79 ALA A N 1
ATOM 647 C CA . ALA A 1 79 ? -25.779 -32.277 -16.271 1.00 51.69 79 ALA A CA 1
ATOM 648 C C . ALA A 1 79 ? -26.803 -31.200 -16.650 1.00 51.69 79 ALA A C 1
ATOM 650 O O . ALA A 1 79 ? -26.555 -30.008 -16.447 1.00 51.69 79 ALA A O 1
ATOM 651 N N . ALA A 1 80 ? -27.920 -31.610 -17.256 1.00 57.25 80 ALA A N 1
ATOM 652 C CA . ALA A 1 80 ? -29.036 -30.729 -17.578 1.00 57.25 80 ALA A CA 1
ATOM 653 C C . ALA A 1 80 ? -29.544 -30.070 -16.285 1.00 57.25 80 ALA A C 1
ATOM 655 O O . ALA A 1 80 ? -30.198 -30.695 -15.453 1.00 57.25 80 ALA A O 1
ATOM 656 N N . ARG A 1 81 ? -29.175 -28.803 -16.083 1.00 57.88 81 ARG A N 1
ATOM 657 C CA . ARG A 1 81 ? -29.684 -27.979 -14.987 1.00 57.88 81 ARG A CA 1
ATOM 658 C C . ARG A 1 81 ? -31.132 -27.607 -15.323 1.00 57.88 81 ARG A C 1
ATOM 660 O O . ARG A 1 81 ? -31.354 -27.134 -16.438 1.00 57.88 81 ARG A O 1
ATOM 667 N N . PRO A 1 82 ? -32.102 -27.776 -14.406 1.00 56.66 82 PRO A N 1
ATOM 668 C CA . PRO A 1 82 ? -33.450 -27.274 -14.636 1.00 56.66 82 PRO A CA 1
ATOM 669 C C . PRO A 1 82 ? -33.378 -25.766 -14.881 1.00 56.66 82 PRO A C 1
ATOM 671 O O . PRO A 1 82 ? -32.696 -25.036 -14.150 1.00 56.66 82 PRO A O 1
ATOM 674 N N . GLY A 1 83 ? -34.019 -25.327 -15.964 1.00 68.81 83 GLY A N 1
ATOM 675 C CA . GLY A 1 83 ? -33.978 -23.946 -16.418 1.00 68.81 83 GLY A CA 1
ATOM 676 C C . GLY A 1 83 ? -34.523 -22.993 -15.359 1.00 68.81 83 GLY A C 1
ATOM 677 O O . GLY A 1 83 ? -35.423 -23.324 -14.589 1.00 68.81 83 GLY A O 1
ATOM 678 N N . ILE A 1 84 ? -33.983 -21.777 -15.341 1.00 69.31 84 ILE A N 1
ATOM 679 C CA . ILE A 1 84 ? -34.381 -20.688 -14.435 1.00 69.31 84 ILE A CA 1
ATOM 680 C C . ILE A 1 84 ? -35.905 -20.449 -14.485 1.00 69.31 84 ILE A C 1
ATOM 682 O O . ILE A 1 84 ? -36.517 -20.148 -13.462 1.00 69.31 84 ILE A O 1
ATOM 686 N N . GLY A 1 85 ? -36.525 -20.664 -15.651 1.00 74.25 85 GLY A N 1
ATOM 687 C CA . GLY A 1 85 ? -37.972 -20.558 -15.846 1.00 74.25 85 GLY A CA 1
ATOM 688 C C . GLY A 1 85 ? -38.796 -21.586 -15.065 1.00 74.25 85 GLY A C 1
ATOM 689 O O . GLY A 1 85 ? -39.848 -21.229 -14.543 1.00 74.25 85 GLY A O 1
ATOM 690 N N . GLU A 1 86 ? -38.311 -22.822 -14.917 1.00 70.75 86 GLU A N 1
ATOM 691 C CA . GLU A 1 86 ? -38.992 -23.873 -14.143 1.00 70.75 86 GLU A CA 1
ATOM 692 C C . GLU A 1 86 ? -39.023 -23.499 -12.653 1.00 70.75 86 GLU A C 1
ATOM 694 O O . GLU A 1 86 ? -40.069 -23.533 -12.008 1.00 70.75 86 GLU A O 1
ATOM 699 N N . ARG A 1 87 ? -37.883 -23.017 -12.136 1.00 70.94 87 ARG A N 1
ATOM 700 C CA . ARG A 1 87 ? -37.725 -22.595 -10.735 1.00 70.94 87 ARG A CA 1
ATOM 701 C C . ARG A 1 87 ? -38.548 -21.356 -10.394 1.00 70.94 87 ARG A C 1
ATOM 703 O O . ARG A 1 87 ? -39.103 -21.268 -9.304 1.00 70.94 87 ARG A O 1
ATOM 710 N N . LEU A 1 88 ? -38.643 -20.405 -11.324 1.00 76.44 88 LEU A N 1
ATOM 711 C CA . LEU A 1 88 ? -39.496 -19.224 -11.170 1.00 76.44 88 LEU A CA 1
ATOM 712 C C . LEU A 1 88 ? -40.972 -19.619 -11.111 1.00 76.44 88 LEU A C 1
ATOM 714 O O . LEU A 1 88 ? -41.706 -19.120 -10.265 1.00 76.44 88 LEU A O 1
ATOM 718 N N . ARG A 1 89 ? -41.413 -20.541 -11.972 1.00 74.56 89 ARG A N 1
ATOM 719 C CA . ARG A 1 89 ? -42.816 -20.968 -12.021 1.00 74.56 89 ARG A CA 1
ATOM 720 C C . ARG A 1 89 ? -43.246 -21.678 -10.737 1.00 74.56 89 ARG A C 1
ATOM 722 O O . ARG A 1 89 ? -44.337 -21.422 -10.237 1.00 74.56 89 ARG A O 1
ATOM 729 N N . GLU A 1 90 ? -42.363 -22.500 -10.179 1.00 73.19 90 GLU A N 1
ATOM 730 C CA . GLU A 1 90 ? -42.571 -23.198 -8.907 1.00 73.19 90 GLU A CA 1
ATOM 731 C C . GLU A 1 90 ? -42.563 -22.232 -7.704 1.00 73.19 90 GLU A C 1
ATOM 733 O O . GLU A 1 90 ? -43.388 -22.348 -6.797 1.00 73.19 90 GLU A O 1
ATOM 738 N N . PHE A 1 91 ? -41.712 -21.200 -7.742 1.00 72.62 91 PHE A N 1
ATOM 739 C CA . PHE A 1 91 ? -41.688 -20.118 -6.753 1.00 72.62 91 PHE A CA 1
ATOM 740 C C . PHE A 1 91 ? -42.957 -19.250 -6.782 1.00 72.62 91 PHE A C 1
ATOM 742 O O . PHE A 1 91 ? -43.501 -18.914 -5.738 1.00 72.62 91 PHE A O 1
ATOM 749 N N . PHE A 1 92 ? -43.489 -18.912 -7.958 1.00 70.75 92 PHE A N 1
ATOM 750 C CA . PHE A 1 92 ? -44.733 -18.135 -8.047 1.00 70.75 92 PHE A CA 1
ATOM 751 C C . PHE A 1 92 ? -45.976 -18.954 -7.670 1.00 70.75 92 PHE A C 1
ATOM 753 O O . PHE A 1 92 ? -46.916 -18.412 -7.084 1.00 70.75 92 PHE A O 1
ATOM 760 N N . ALA A 1 93 ? -45.977 -20.261 -7.947 1.00 69.56 93 ALA A N 1
ATOM 761 C CA . ALA A 1 93 ? -47.051 -21.158 -7.527 1.00 69.56 93 ALA A CA 1
ATOM 762 C C . ALA A 1 93 ? -47.125 -21.300 -5.995 1.00 69.56 93 ALA A C 1
ATOM 764 O O . ALA A 1 93 ? -48.224 -21.346 -5.446 1.00 69.56 93 ALA A O 1
ATOM 765 N N . SER A 1 94 ? -45.983 -21.286 -5.294 1.00 64.62 94 SER A N 1
ATOM 766 C CA . SER A 1 94 ? -45.938 -21.331 -3.823 1.00 64.62 94 SER A CA 1
ATOM 767 C C . SER A 1 94 ? -46.306 -20.004 -3.144 1.00 64.62 94 SER A C 1
ATOM 769 O O . SER A 1 94 ? -46.588 -19.985 -1.947 1.00 64.62 94 SER A O 1
ATOM 771 N N . ILE A 1 95 ? -46.367 -18.905 -3.904 1.00 63.53 95 ILE A N 1
ATOM 772 C CA . ILE A 1 95 ? -46.715 -17.560 -3.418 1.00 63.53 95 ILE A CA 1
ATOM 773 C C . ILE A 1 95 ? -48.212 -17.250 -3.561 1.00 63.53 95 ILE A C 1
ATOM 775 O O . ILE A 1 95 ? -48.653 -16.222 -3.065 1.00 63.53 95 ILE A O 1
ATOM 779 N N . THR A 1 96 ? -49.029 -18.122 -4.167 1.00 63.47 96 THR A N 1
ATOM 780 C CA . THR A 1 96 ? -50.489 -17.916 -4.273 1.00 63.47 96 THR A CA 1
ATOM 781 C C . THR A 1 96 ? -51.209 -18.345 -2.986 1.00 63.47 96 THR A C 1
ATOM 783 O O . THR A 1 96 ? -51.308 -19.550 -2.747 1.00 63.47 96 THR A O 1
ATOM 786 N N . PRO A 1 97 ? -51.787 -17.431 -2.171 1.00 56.44 97 PRO A N 1
ATOM 787 C CA . PRO A 1 97 ? -52.484 -17.823 -0.958 1.00 56.44 97 PRO A CA 1
ATOM 788 C C . PRO A 1 97 ? -53.986 -17.503 -1.003 1.00 56.44 97 PRO A C 1
ATOM 790 O O . PRO A 1 97 ? -54.460 -16.529 -1.587 1.00 56.44 97 PRO A O 1
ATOM 793 N N . GLN A 1 98 ? -54.729 -18.344 -0.293 1.00 59.69 98 GLN A N 1
ATOM 794 C CA . GLN A 1 98 ? -56.131 -18.194 0.083 1.00 59.69 98 GLN A CA 1
ATOM 795 C C . GLN A 1 98 ? -56.445 -16.834 0.760 1.00 59.69 98 GLN A C 1
ATOM 797 O O . GLN A 1 98 ? -55.539 -16.190 1.296 1.00 59.69 98 GLN A O 1
ATOM 802 N N . PRO A 1 99 ? -57.721 -16.377 0.774 1.00 55.25 99 PRO A N 1
ATOM 803 C CA . PRO A 1 99 ? -58.121 -14.964 0.939 1.00 55.25 99 PRO A CA 1
ATOM 804 C C . PRO A 1 99 ? -57.866 -14.305 2.314 1.00 55.25 99 PRO A C 1
ATOM 806 O O . PRO A 1 99 ? -58.375 -13.214 2.573 1.00 55.25 99 PRO A O 1
ATOM 809 N N . VAL A 1 100 ? -57.060 -14.912 3.187 1.00 54.16 100 VAL A N 1
ATOM 810 C CA . VAL A 1 100 ? -56.791 -14.451 4.563 1.00 54.16 100 VAL A CA 1
ATOM 811 C C . VAL A 1 100 ? -55.577 -13.500 4.655 1.00 54.16 100 VAL A C 1
ATOM 813 O O . VAL A 1 100 ? -55.349 -12.883 5.690 1.00 54.16 100 VAL A O 1
ATOM 816 N N . LEU A 1 101 ? -54.809 -13.303 3.573 1.00 55.34 101 LEU A N 1
ATOM 817 C CA . LEU A 1 101 ? -53.529 -12.566 3.595 1.00 55.34 101 LEU A CA 1
ATOM 818 C C . LEU A 1 101 ? -53.595 -11.044 3.357 1.00 55.34 101 LEU A C 1
ATOM 820 O O . LEU A 1 101 ? -52.555 -10.405 3.220 1.00 55.34 101 LEU A O 1
ATOM 824 N N . LYS A 1 102 ? -54.780 -10.425 3.329 1.00 58.50 102 LYS A N 1
ATOM 825 C CA . LYS A 1 102 ? -54.915 -8.993 2.990 1.00 58.50 102 LYS A CA 1
ATOM 826 C C . LYS A 1 102 ? -54.147 -8.020 3.914 1.00 58.50 102 LYS A C 1
ATOM 828 O O . LYS A 1 102 ? -53.525 -7.111 3.368 1.00 58.50 102 LYS A O 1
ATOM 833 N N . PRO A 1 103 ? -54.103 -8.177 5.254 1.00 57.06 103 PRO A N 1
ATOM 834 C CA . PRO A 1 103 ? -53.315 -7.264 6.088 1.00 57.06 103 PRO A CA 1
ATOM 835 C C . PRO A 1 103 ? -51.820 -7.620 6.114 1.00 57.06 103 PRO A C 1
ATOM 837 O O . PRO A 1 103 ? -50.976 -6.727 6.144 1.00 57.06 103 PRO A O 1
ATOM 840 N N . ALA A 1 104 ? -51.475 -8.911 6.044 1.00 60.09 104 ALA A N 1
ATOM 841 C CA . ALA A 1 104 ? -50.085 -9.372 6.073 1.00 60.09 104 ALA A CA 1
ATOM 842 C C . ALA A 1 104 ? -49.329 -9.016 4.783 1.00 60.09 104 ALA A C 1
ATOM 844 O O . ALA A 1 104 ? -48.177 -8.595 4.838 1.00 60.09 104 ALA A O 1
ATOM 845 N N . LEU A 1 105 ? -49.996 -9.111 3.627 1.00 63.38 105 LEU A N 1
ATOM 846 C CA . LEU A 1 105 ? -49.430 -8.705 2.342 1.00 63.38 105 LEU A CA 1
ATOM 847 C C . LEU A 1 105 ? -49.218 -7.187 2.276 1.00 63.38 105 LEU A C 1
ATOM 849 O O . LEU A 1 105 ? -48.195 -6.743 1.766 1.00 63.38 105 LEU A O 1
ATOM 853 N N . ALA A 1 106 ? -50.140 -6.394 2.833 1.00 64.94 106 ALA A N 1
ATOM 854 C CA . ALA A 1 106 ? -49.994 -4.942 2.914 1.00 64.94 106 ALA A CA 1
ATOM 855 C C . ALA A 1 106 ? -48.822 -4.530 3.824 1.00 64.94 106 ALA A C 1
ATOM 857 O O . ALA A 1 106 ? -48.042 -3.652 3.459 1.00 64.94 106 ALA A O 1
ATOM 858 N N . ALA A 1 107 ? -48.649 -5.203 4.967 1.00 70.12 107 ALA A N 1
ATOM 859 C CA . ALA A 1 107 ? -47.504 -4.987 5.850 1.00 70.12 107 ALA A CA 1
ATOM 860 C C . ALA A 1 107 ? -46.177 -5.394 5.184 1.00 70.12 107 ALA A C 1
ATOM 862 O O . ALA A 1 107 ? -45.200 -4.651 5.257 1.00 70.12 107 ALA A O 1
ATOM 863 N N . ALA A 1 108 ? -46.147 -6.526 4.476 1.00 68.06 108 ALA A N 1
ATOM 864 C CA . ALA A 1 108 ? -44.971 -6.961 3.726 1.00 68.06 108 ALA A CA 1
ATOM 865 C C . ALA A 1 108 ? -44.610 -5.973 2.603 1.00 68.06 108 ALA A C 1
ATOM 867 O O . ALA A 1 108 ? -43.445 -5.612 2.455 1.00 68.06 108 ALA A O 1
ATOM 868 N N . LEU A 1 109 ? -45.601 -5.465 1.863 1.00 76.81 109 LEU A N 1
ATOM 869 C CA . LEU A 1 109 ? -45.400 -4.426 0.847 1.00 76.81 109 LEU A CA 1
ATOM 870 C C . LEU A 1 109 ? -44.862 -3.126 1.452 1.00 76.81 109 LEU A C 1
ATOM 872 O O . LEU A 1 109 ? -43.943 -2.536 0.891 1.00 76.81 109 LEU A O 1
ATOM 876 N N . ALA A 1 110 ? -45.372 -2.704 2.611 1.00 75.19 110 ALA A N 1
ATOM 877 C CA . ALA A 1 110 ? -44.854 -1.532 3.312 1.00 75.19 110 ALA A CA 1
ATOM 878 C C . ALA A 1 110 ? -43.381 -1.714 3.715 1.00 75.19 110 ALA A C 1
ATOM 880 O O . ALA A 1 110 ? -42.574 -0.810 3.507 1.00 75.19 110 ALA A O 1
ATOM 881 N N . VAL A 1 111 ? -43.000 -2.897 4.212 1.00 80.31 111 VAL A N 1
ATOM 882 C CA . VAL A 1 111 ? -41.600 -3.218 4.537 1.00 80.31 111 VAL A CA 1
ATOM 883 C C . VAL A 1 111 ? -40.719 -3.203 3.288 1.00 80.31 111 VAL A C 1
ATOM 885 O O . VAL A 1 111 ? -39.628 -2.642 3.337 1.00 80.31 111 VAL A O 1
ATOM 888 N N . VAL A 1 112 ? -41.187 -3.749 2.162 1.00 82.81 112 VAL A N 1
ATOM 889 C CA . VAL A 1 112 ? -40.446 -3.741 0.888 1.00 82.81 112 VAL A CA 1
ATOM 890 C C . VAL A 1 112 ? -40.250 -2.318 0.366 1.00 82.81 112 VAL A C 1
ATOM 892 O O . VAL A 1 112 ? -39.164 -1.991 -0.102 1.00 82.81 112 VAL A O 1
ATOM 895 N N . VAL A 1 113 ? -41.255 -1.447 0.483 1.00 84.06 113 VAL A N 1
ATOM 896 C CA . VAL A 1 113 ? -41.138 -0.033 0.087 1.00 84.06 113 VAL A CA 1
ATOM 897 C C . VAL A 1 113 ? -40.149 0.706 0.990 1.00 84.06 113 VAL A C 1
ATOM 899 O O . VAL A 1 113 ? -39.293 1.435 0.491 1.00 84.06 113 VAL A O 1
ATOM 902 N N . VAL A 1 114 ? -40.209 0.483 2.305 1.00 84.06 114 VAL A N 1
ATOM 903 C CA . VAL A 1 114 ? -39.269 1.084 3.264 1.00 84.06 114 VAL A CA 1
ATOM 904 C C . VAL A 1 114 ? -37.844 0.579 3.028 1.00 84.06 114 VAL A C 1
ATOM 906 O O . VAL A 1 114 ? -36.917 1.383 2.961 1.00 84.06 114 VAL A O 1
ATOM 909 N N . GLN A 1 115 ? -37.648 -0.727 2.829 1.00 70.50 115 GLN A N 1
ATOM 910 C CA . GLN A 1 115 ? -36.339 -1.288 2.486 1.00 70.50 115 GLN A CA 1
ATOM 911 C C . GLN A 1 115 ? -35.842 -0.788 1.130 1.00 70.50 115 GLN A C 1
ATOM 913 O O . GLN A 1 115 ? -34.671 -0.444 1.014 1.00 70.50 115 GLN A O 1
ATOM 918 N N . GLY A 1 116 ? -36.716 -0.684 0.128 1.00 79.25 116 GLY A N 1
ATOM 919 C CA . GLY A 1 116 ? -36.383 -0.124 -1.179 1.00 79.25 116 GLY A CA 1
ATOM 920 C C . GLY A 1 116 ? -35.929 1.330 -1.081 1.00 79.25 116 GLY A C 1
ATOM 921 O O . GLY A 1 116 ? -34.956 1.711 -1.725 1.00 79.25 116 GLY A O 1
ATOM 922 N N . PHE A 1 117 ? -36.562 2.125 -0.216 1.00 79.25 117 PHE A N 1
ATOM 923 C CA . PHE A 1 117 ? -36.148 3.499 0.055 1.00 79.25 117 PHE A CA 1
ATOM 924 C C . PHE A 1 117 ? -34.784 3.565 0.759 1.00 79.25 117 PHE A C 1
ATOM 926 O O . PHE A 1 117 ? -33.924 4.342 0.352 1.00 79.25 117 PHE A O 1
ATOM 933 N N . VAL A 1 118 ? -34.547 2.723 1.770 1.00 76.50 118 VAL A N 1
ATOM 934 C CA . VAL A 1 118 ? -33.269 2.668 2.505 1.00 76.50 118 VAL A CA 1
ATOM 935 C C . VAL A 1 118 ? -32.121 2.203 1.604 1.00 76.50 118 VAL A C 1
ATOM 937 O O . VAL A 1 118 ? -31.070 2.840 1.573 1.00 76.50 118 VAL A O 1
ATOM 940 N N . ILE A 1 119 ? -32.326 1.133 0.830 1.00 73.88 119 ILE A N 1
ATOM 941 C CA . ILE A 1 119 ? -31.335 0.600 -0.115 1.00 73.88 119 ILE A CA 1
ATOM 942 C C . ILE A 1 119 ? -31.106 1.594 -1.254 1.00 73.88 119 ILE A C 1
ATOM 944 O O . ILE A 1 119 ? -29.962 1.862 -1.601 1.00 73.88 119 ILE A O 1
ATOM 948 N N . GLY A 1 120 ? -32.169 2.196 -1.794 1.00 74.06 120 GLY A N 1
ATOM 949 C CA . GLY A 1 120 ? -32.065 3.226 -2.824 1.00 74.06 120 GLY A CA 1
ATOM 950 C C . GLY A 1 120 ? -31.254 4.430 -2.352 1.00 74.06 120 GLY A C 1
ATOM 951 O O . GLY A 1 120 ? -30.397 4.907 -3.092 1.00 74.06 120 GLY A O 1
ATOM 952 N N . ASN A 1 121 ? -31.453 4.869 -1.103 1.00 72.56 121 ASN A N 1
ATOM 953 C CA . ASN A 1 121 ? -30.684 5.956 -0.494 1.00 72.56 121 ASN A CA 1
ATOM 954 C C . ASN A 1 121 ? -29.217 5.567 -0.232 1.00 72.56 121 ASN A C 1
ATOM 956 O O . ASN A 1 121 ? -28.326 6.391 -0.404 1.00 72.56 121 ASN A O 1
ATOM 960 N N . LEU A 1 122 ? -28.949 4.311 0.140 1.00 62.16 122 LEU A N 1
ATOM 961 C CA . LEU A 1 122 ? -27.589 3.785 0.303 1.00 62.16 122 LEU A CA 1
ATOM 962 C C . LEU A 1 122 ? -26.847 3.662 -1.035 1.00 62.16 122 LEU A C 1
ATOM 964 O O . LEU A 1 122 ? -25.677 4.018 -1.106 1.00 62.16 122 LEU A O 1
ATOM 968 N N . VAL A 1 123 ? -27.527 3.227 -2.098 1.00 65.56 123 VAL A N 1
ATOM 969 C CA . VAL A 1 123 ? -26.960 3.119 -3.453 1.00 65.56 123 VAL A CA 1
ATOM 970 C C . VAL A 1 123 ? -26.710 4.499 -4.063 1.00 65.56 123 VAL A C 1
ATOM 972 O O . VAL A 1 123 ? -25.651 4.722 -4.634 1.00 65.56 123 VAL A O 1
ATOM 975 N N . THR A 1 124 ? -27.612 5.471 -3.878 1.00 60.34 124 THR A N 1
ATOM 976 C CA . THR A 1 124 ? -27.361 6.856 -4.339 1.00 60.34 124 THR A CA 1
ATOM 977 C C . THR A 1 124 ? -26.300 7.594 -3.520 1.00 60.34 124 THR A C 1
ATOM 979 O O . THR A 1 124 ? -25.773 8.597 -3.988 1.00 60.34 124 THR A O 1
ATOM 982 N N . ARG A 1 125 ? -25.947 7.104 -2.325 1.00 55.38 125 ARG A N 1
ATOM 983 C CA . ARG A 1 125 ? -24.804 7.602 -1.538 1.00 55.38 125 ARG A CA 1
ATOM 984 C C . ARG A 1 125 ? -23.501 6.849 -1.809 1.00 55.38 125 ARG A C 1
ATOM 986 O O . ARG A 1 125 ? -22.465 7.252 -1.289 1.00 55.38 125 ARG A O 1
ATOM 993 N N . GLY A 1 126 ? -23.542 5.768 -2.582 1.00 52.97 126 GLY A N 1
ATOM 994 C CA . GLY A 1 126 ? -22.433 4.839 -2.742 1.00 52.97 126 GLY A CA 1
ATOM 995 C C . GLY A 1 126 ? -22.087 4.586 -4.198 1.00 52.97 126 GLY A C 1
ATOM 996 O O . GLY A 1 126 ? -22.148 3.438 -4.618 1.00 52.97 126 GLY A O 1
ATOM 997 N N . ASP A 1 127 ? -21.699 5.620 -4.949 1.00 47.44 127 ASP A N 1
ATOM 998 C CA . ASP A 1 127 ? -20.913 5.397 -6.168 1.00 47.44 127 ASP A CA 1
ATOM 999 C C . ASP A 1 127 ? -20.028 6.602 -6.534 1.00 47.44 127 ASP A C 1
ATOM 1001 O O . ASP A 1 127 ? -20.319 7.399 -7.418 1.00 47.44 127 ASP A O 1
ATOM 1005 N N . GLU A 1 128 ? -18.907 6.720 -5.824 1.00 48.78 128 GLU A N 1
ATOM 1006 C CA . GLU A 1 128 ? -17.678 7.352 -6.341 1.00 48.78 128 GLU A CA 1
ATOM 1007 C C . GLU A 1 128 ? -16.476 6.392 -6.230 1.00 48.78 128 GLU A C 1
ATOM 1009 O O . GLU A 1 128 ? -15.312 6.793 -6.266 1.00 48.78 128 GLU A O 1
ATOM 1014 N N . SER A 1 129 ? -16.705 5.086 -6.050 1.00 50.09 129 SER A N 1
ATOM 1015 C CA . SER A 1 129 ? -15.585 4.157 -5.852 1.00 50.09 129 SER A CA 1
ATOM 1016 C C . SER A 1 129 ? -15.827 2.739 -6.357 1.00 50.09 129 SER A C 1
ATOM 1018 O O . SER A 1 129 ? -15.548 1.769 -5.660 1.00 50.09 129 SER A O 1
ATOM 1020 N N . SER A 1 130 ? -16.248 2.614 -7.613 1.00 46.44 130 SER A N 1
ATOM 1021 C CA . SER A 1 130 ? -16.163 1.356 -8.365 1.00 46.44 130 SER A CA 1
ATOM 1022 C C . SER A 1 130 ? -15.246 1.441 -9.596 1.00 46.44 130 SER A C 1
ATOM 1024 O O . SER A 1 130 ? -15.418 0.716 -10.569 1.00 46.44 130 SER A O 1
ATOM 1026 N N . GLU A 1 131 ? -14.189 2.257 -9.540 1.00 46.72 131 GLU A N 1
ATOM 1027 C CA . GLU A 1 131 ? -13.025 2.042 -10.402 1.00 46.72 131 GLU A CA 1
ATOM 1028 C C . GLU A 1 131 ? -12.086 1.025 -9.751 1.00 46.72 131 GLU A C 1
ATOM 1030 O O . GLU A 1 131 ? -11.652 1.186 -8.605 1.00 46.72 131 GLU A O 1
ATOM 1035 N N . ILE A 1 132 ? -11.760 -0.025 -10.505 1.00 45.94 132 ILE A N 1
ATOM 1036 C CA . ILE A 1 132 ? -10.683 -0.969 -10.207 1.00 45.94 132 ILE A CA 1
ATOM 1037 C C . ILE A 1 132 ? -9.392 -0.156 -10.054 1.00 45.94 132 ILE A C 1
ATOM 1039 O O . ILE A 1 132 ? -8.740 0.218 -11.025 1.00 45.94 132 ILE A O 1
ATOM 1043 N N . ARG A 1 133 ? -9.051 0.168 -8.808 1.00 40.97 133 ARG A N 1
ATOM 1044 C CA . ARG A 1 133 ? -7.917 1.016 -8.469 1.00 40.97 133 ARG A CA 1
ATOM 1045 C C . ARG A 1 133 ? -6.686 0.139 -8.271 1.00 40.97 133 ARG A C 1
ATOM 1047 O O . ARG A 1 133 ? -6.568 -0.544 -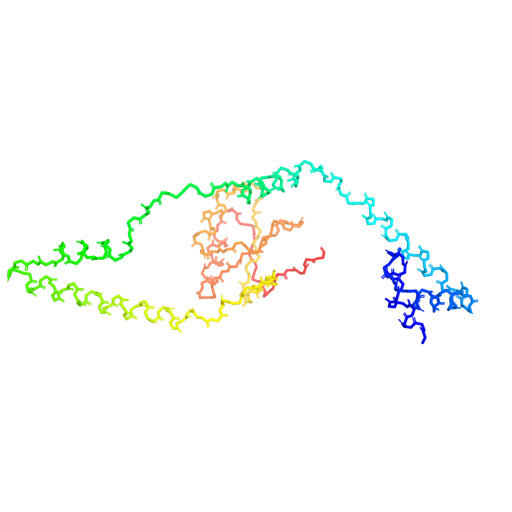7.254 1.00 40.97 133 ARG A O 1
ATOM 1054 N N . ALA A 1 134 ? -5.764 0.180 -9.234 1.00 46.28 134 ALA A N 1
ATOM 1055 C CA . ALA A 1 134 ? -4.358 -0.136 -8.991 1.00 46.28 134 ALA A CA 1
ATOM 1056 C C . ALA A 1 134 ? -3.933 0.545 -7.687 1.00 46.28 134 ALA A C 1
ATOM 1058 O O . ALA A 1 134 ? -4.262 1.719 -7.538 1.00 46.28 134 ALA A O 1
ATOM 1059 N N . VAL A 1 135 ? -3.311 -0.208 -6.762 1.00 48.34 135 VAL A N 1
ATOM 1060 C CA . VAL A 1 135 ? -2.798 0.218 -5.441 1.00 48.34 135 VAL A CA 1
ATOM 1061 C C . VAL A 1 135 ? -3.179 1.660 -5.146 1.00 48.34 135 VAL A C 1
ATOM 1063 O O . VAL A 1 135 ? -2.474 2.591 -5.530 1.00 48.34 135 VAL A O 1
ATOM 1066 N N . ARG A 1 136 ? -4.360 1.840 -4.542 1.00 38.66 136 ARG A N 1
ATOM 1067 C CA . ARG A 1 136 ? -4.794 3.134 -4.021 1.00 38.66 136 ARG A CA 1
ATOM 1068 C C . ARG A 1 136 ? -3.572 3.648 -3.246 1.00 38.66 136 ARG A C 1
ATOM 1070 O O . ARG A 1 136 ? -3.189 2.952 -2.300 1.00 38.66 136 ARG A O 1
ATOM 1077 N N . PRO A 1 137 ? -2.912 4.764 -3.644 1.00 40.41 137 PRO A N 1
ATOM 1078 C CA . PRO A 1 137 ? -1.996 5.405 -2.716 1.00 40.41 137 PRO A CA 1
ATOM 1079 C C . PRO A 1 137 ? -2.852 5.544 -1.476 1.00 40.41 137 PRO A C 1
ATOM 1081 O O . PRO A 1 137 ? -4.008 5.968 -1.611 1.00 40.41 137 PRO A O 1
ATOM 1084 N N . THR A 1 138 ? -2.387 5.002 -0.347 1.00 46.31 138 THR A N 1
ATOM 1085 C CA . THR A 1 138 ? -3.079 5.141 0.930 1.00 46.31 138 THR A CA 1
ATOM 1086 C C . THR A 1 138 ? -3.535 6.576 0.954 1.00 46.31 138 THR A C 1
ATOM 1088 O O . THR A 1 138 ? -2.690 7.472 0.987 1.00 46.31 138 THR A O 1
ATOM 1091 N N . VAL A 1 139 ? -4.843 6.795 0.775 1.00 42.75 139 VAL A N 1
ATOM 1092 C CA . VAL A 1 139 ? -5.408 8.109 0.981 1.00 42.75 139 VAL A CA 1
ATOM 1093 C C . VAL A 1 139 ? -5.079 8.275 2.439 1.00 42.75 139 VAL A C 1
ATOM 1095 O O . VAL A 1 139 ? -5.598 7.551 3.295 1.00 42.75 139 VAL A O 1
ATOM 1098 N N . VAL A 1 140 ? -4.059 9.085 2.693 1.00 51.06 140 VAL A N 1
ATOM 1099 C CA . VAL A 1 140 ? -3.774 9.593 4.011 1.00 51.06 140 VAL A CA 1
ATOM 1100 C C . VAL A 1 140 ? -5.017 10.420 4.263 1.00 51.06 140 VAL A C 1
ATOM 1102 O O . VAL A 1 140 ? -5.050 11.592 3.902 1.00 51.06 140 VAL A O 1
ATOM 1105 N N . GLU A 1 141 ? -6.103 9.769 4.712 1.00 51.91 141 GLU A N 1
ATOM 1106 C CA . GLU A 1 141 ? -7.282 10.477 5.180 1.00 51.91 141 GLU A CA 1
ATOM 1107 C C . GLU A 1 141 ? -6.695 11.451 6.175 1.00 51.91 141 GLU A C 1
ATOM 1109 O O . GLU A 1 141 ? -6.017 11.064 7.137 1.00 51.91 141 GLU A O 1
ATOM 1114 N N . THR A 1 142 ? -6.775 12.714 5.790 1.00 51.84 142 THR A N 1
ATOM 1115 C CA . THR A 1 142 ? -6.147 13.799 6.505 1.00 51.84 142 THR A CA 1
ATOM 1116 C C . THR A 1 142 ? -7.085 14.037 7.665 1.00 51.84 142 THR A C 1
ATOM 1118 O O . THR A 1 142 ? -8.046 14.782 7.565 1.00 51.84 142 THR A O 1
ATOM 1121 N N . GLY A 1 143 ? -6.893 13.226 8.693 1.00 60.72 143 GLY A N 1
ATOM 1122 C CA . GLY A 1 143 ? -7.579 13.305 9.959 1.00 60.72 143 GLY A CA 1
ATOM 1123 C C . GLY A 1 143 ? -6.505 13.477 11.024 1.00 60.72 143 GLY A C 1
ATOM 1124 O O . GLY A 1 143 ? -5.426 12.898 10.890 1.00 60.72 143 GLY A O 1
ATOM 1125 N N . PRO A 1 144 ? -6.756 14.272 12.062 1.00 70.25 144 PRO A N 1
ATOM 1126 C CA . PRO A 1 144 ? -5.792 14.509 13.122 1.00 70.25 144 PRO A CA 1
ATOM 1127 C C . PRO A 1 144 ? -5.391 13.192 13.783 1.00 70.25 144 PRO A C 1
ATOM 1129 O O . PRO A 1 144 ? -6.225 12.386 14.208 1.00 70.25 144 PRO A O 1
ATOM 1132 N N . TYR A 1 145 ? -4.083 12.977 13.855 1.00 80.94 145 TYR A N 1
ATOM 1133 C CA . TYR A 1 145 ? -3.491 11.805 14.471 1.00 80.94 145 TYR A CA 1
ATOM 1134 C C . TYR A 1 145 ? -3.146 12.130 15.921 1.00 80.94 145 TYR A C 1
ATOM 1136 O O . TYR A 1 145 ? -2.680 13.222 16.247 1.00 80.94 145 TYR A O 1
ATOM 1144 N N . LEU A 1 146 ? -3.332 11.165 16.813 1.00 85.31 146 LEU A N 1
ATOM 1145 C CA . LEU A 1 146 ? -2.721 11.203 18.131 1.00 85.31 146 LEU A CA 1
ATOM 1146 C C . LEU A 1 146 ? -1.461 10.348 18.097 1.00 85.31 146 LEU A C 1
ATOM 1148 O O . LEU A 1 146 ? -1.517 9.142 17.857 1.00 85.31 146 LEU A O 1
ATOM 1152 N N . LYS A 1 147 ? -0.320 10.989 18.338 1.00 87.44 147 LYS A N 1
ATOM 1153 C CA . LYS A 1 147 ? 0.927 10.313 18.660 1.00 87.44 147 LYS A CA 1
ATOM 1154 C C . LYS A 1 147 ? 0.854 9.855 20.109 1.00 87.44 147 LYS A C 1
ATOM 1156 O O . LYS A 1 147 ? 0.782 10.685 21.016 1.00 87.44 147 LYS A O 1
ATOM 1161 N N . VAL A 1 148 ? 0.853 8.548 20.312 1.00 88.12 148 VAL A N 1
ATOM 1162 C CA . VAL A 1 148 ? 0.744 7.898 21.616 1.00 88.12 148 VAL A CA 1
ATOM 1163 C C . VAL A 1 148 ? 2.023 7.119 21.871 1.00 88.12 148 VAL A C 1
ATOM 1165 O O . VAL A 1 148 ? 2.461 6.348 21.020 1.00 88.12 148 VAL A O 1
ATOM 1168 N N . ASN A 1 149 ? 2.614 7.316 23.042 1.00 87.94 149 ASN A N 1
ATOM 1169 C CA . ASN A 1 149 ? 3.693 6.474 23.529 1.00 87.94 149 ASN A CA 1
ATOM 1170 C C . ASN A 1 149 ? 3.127 5.546 24.606 1.00 87.94 149 ASN A C 1
ATOM 1172 O O . ASN A 1 149 ? 2.603 6.021 25.617 1.00 87.94 149 ASN A O 1
ATOM 1176 N N . PHE A 1 150 ? 3.176 4.242 24.354 1.00 86.56 150 PHE A N 1
ATOM 1177 C CA . PHE A 1 150 ? 2.752 3.232 25.317 1.00 86.56 150 PHE A CA 1
ATOM 1178 C C . PHE A 1 150 ? 3.947 2.800 26.160 1.00 86.56 150 PHE A C 1
ATOM 1180 O O . PHE A 1 150 ? 5.070 2.731 25.661 1.00 86.56 150 PHE A O 1
ATOM 1187 N N . LYS A 1 151 ? 3.694 2.451 27.420 1.00 85.75 151 LYS A N 1
ATOM 1188 C CA . LYS A 1 151 ? 4.734 1.903 28.292 1.00 85.75 151 LYS A CA 1
ATOM 1189 C C . LYS A 1 151 ? 5.335 0.631 27.703 1.00 85.75 151 LYS A C 1
ATOM 1191 O O . LYS A 1 151 ? 4.636 -0.168 27.082 1.00 85.75 151 LYS A O 1
ATOM 1196 N N . ALA A 1 152 ? 6.620 0.399 27.961 1.00 78.88 152 ALA A N 1
ATOM 1197 C CA . ALA A 1 152 ? 7.329 -0.786 27.471 1.00 78.88 152 ALA A CA 1
ATOM 1198 C C . ALA A 1 152 ? 6.760 -2.119 28.007 1.00 78.88 152 ALA A C 1
ATOM 1200 O O . ALA A 1 152 ? 6.982 -3.164 27.400 1.00 78.88 152 ALA A O 1
ATOM 1201 N N . ASP A 1 153 ? 6.032 -2.092 29.128 1.00 82.25 153 ASP A N 1
ATOM 1202 C CA . ASP A 1 153 ? 5.349 -3.241 29.734 1.00 82.25 153 ASP A CA 1
ATOM 1203 C C . ASP A 1 153 ? 3.856 -3.340 29.364 1.00 82.25 153 ASP A C 1
ATOM 1205 O O . ASP A 1 153 ? 3.179 -4.283 29.790 1.00 82.25 153 ASP A O 1
ATOM 1209 N N . ALA A 1 154 ? 3.333 -2.404 28.560 1.00 84.81 154 ALA A N 1
ATOM 1210 C CA . ALA A 1 154 ? 1.945 -2.414 28.121 1.00 84.81 154 ALA A CA 1
ATOM 1211 C C . ALA A 1 154 ? 1.667 -3.657 27.266 1.00 84.81 154 ALA A C 1
ATOM 1213 O O . ALA A 1 154 ? 2.315 -3.905 26.244 1.00 84.81 154 ALA A O 1
ATOM 1214 N N . ARG A 1 155 ? 0.672 -4.455 27.667 1.00 87.06 155 ARG A N 1
ATOM 1215 C CA . ARG A 1 155 ? 0.289 -5.641 26.900 1.00 87.06 155 ARG A CA 1
ATOM 1216 C C . ARG A 1 155 ? -0.511 -5.222 25.678 1.00 87.06 155 ARG A C 1
ATOM 1218 O O . ARG A 1 155 ? -1.385 -4.363 25.748 1.00 87.06 155 ARG A O 1
ATOM 1225 N N . GLU A 1 156 ? -0.287 -5.915 24.569 1.00 84.81 156 GLU A N 1
ATOM 1226 C CA . GLU A 1 156 ? -1.000 -5.671 23.310 1.00 84.81 156 GLU A CA 1
ATOM 1227 C C . GLU A 1 156 ? -2.528 -5.801 23.458 1.00 84.81 156 GLU A C 1
ATOM 1229 O O . GLU A 1 156 ? -3.277 -5.041 22.847 1.00 84.81 156 GLU A O 1
ATOM 1234 N N . ALA A 1 157 ? -2.999 -6.686 24.344 1.00 88.06 157 ALA A N 1
ATOM 1235 C CA . ALA A 1 157 ? -4.415 -6.801 24.682 1.00 88.06 157 ALA A CA 1
ATOM 1236 C C . ALA A 1 157 ? -4.990 -5.517 25.308 1.00 88.06 157 ALA A C 1
ATOM 1238 O O . ALA A 1 157 ? -6.084 -5.100 24.928 1.00 88.06 157 ALA A O 1
ATOM 1239 N N . ASP A 1 158 ? -4.242 -4.878 26.210 1.00 87.81 158 ASP A N 1
ATOM 1240 C CA . ASP A 1 158 ? -4.657 -3.648 26.891 1.00 87.81 158 ASP A CA 1
ATOM 1241 C C . ASP A 1 158 ? -4.615 -2.454 25.925 1.00 87.81 158 ASP A C 1
ATOM 1243 O O . ASP A 1 158 ? -5.523 -1.623 25.917 1.00 87.81 158 ASP A O 1
ATOM 1247 N N . ILE A 1 159 ? -3.615 -2.417 25.034 1.00 87.12 159 ILE A N 1
ATOM 1248 C CA . ILE A 1 159 ? -3.523 -1.426 23.950 1.00 87.12 159 ILE A CA 1
ATOM 1249 C C . ILE A 1 159 ? -4.732 -1.543 23.018 1.00 87.12 159 ILE A C 1
ATOM 1251 O O . ILE A 1 159 ? -5.385 -0.544 22.725 1.00 87.12 159 ILE A O 1
ATOM 1255 N N . ARG A 1 160 ? -5.074 -2.759 22.570 1.00 88.25 160 ARG A N 1
ATOM 1256 C CA . ARG A 1 160 ? -6.239 -2.980 21.702 1.00 88.25 160 ARG A CA 1
ATOM 1257 C C . ARG A 1 160 ? -7.540 -2.570 22.385 1.00 88.25 160 ARG A C 1
ATOM 1259 O O . ARG A 1 160 ? -8.382 -1.960 21.733 1.00 88.25 160 ARG A O 1
ATOM 1266 N N . LEU A 1 161 ? -7.713 -2.887 23.668 1.00 89.06 161 LEU A N 1
ATOM 1267 C CA . LEU A 1 161 ? -8.912 -2.500 24.411 1.00 89.06 161 LEU A CA 1
ATOM 1268 C C . LEU A 1 161 ? -9.046 -0.974 24.493 1.00 89.06 161 LEU A C 1
ATOM 1270 O O . LEU A 1 161 ? -10.113 -0.439 24.201 1.00 89.06 161 LEU A O 1
ATOM 1274 N N . LEU A 1 162 ? -7.947 -0.285 24.803 1.00 87.75 162 LEU A N 1
ATOM 1275 C CA . LEU A 1 162 ? -7.901 1.172 24.863 1.00 87.75 162 LEU A CA 1
ATOM 1276 C C . LEU A 1 162 ? -8.183 1.816 23.497 1.00 87.75 162 LEU A C 1
ATOM 1278 O O . LEU A 1 162 ? -8.884 2.820 23.424 1.00 87.75 162 LEU A O 1
ATOM 1282 N N . LEU A 1 163 ? -7.683 1.227 22.404 1.00 87.81 163 LEU A N 1
ATOM 1283 C CA . LEU A 1 163 ? -7.980 1.685 21.043 1.00 87.81 163 LEU A CA 1
ATOM 1284 C C . LEU A 1 163 ? -9.467 1.548 20.701 1.00 87.81 163 LEU A C 1
ATOM 1286 O O . LEU A 1 163 ? -10.041 2.467 20.125 1.00 87.81 163 LEU A O 1
ATOM 1290 N N . VAL A 1 164 ? -10.106 0.442 21.090 1.00 89.44 164 VAL A N 1
ATOM 1291 C CA . VAL A 1 164 ? -11.553 0.249 20.901 1.00 89.44 164 VAL A CA 1
ATOM 1292 C C . VAL A 1 164 ? -12.358 1.251 21.733 1.00 89.44 164 VAL A C 1
ATOM 1294 O O . VAL A 1 164 ? -13.337 1.803 21.237 1.00 89.44 164 VAL A O 1
ATOM 1297 N N . GLU A 1 165 ? -11.937 1.534 22.968 1.00 88.12 165 GLU A N 1
ATOM 1298 C CA . GLU A 1 165 ? -12.594 2.506 23.852 1.00 88.12 165 GLU A CA 1
ATOM 1299 C C . GLU A 1 165 ? -12.605 3.921 23.257 1.00 88.12 165 GLU A C 1
ATOM 1301 O O . GLU A 1 165 ? -13.626 4.614 23.292 1.00 88.12 165 GLU A O 1
ATOM 1306 N N . VAL A 1 166 ? -11.488 4.335 22.655 1.00 86.19 166 VAL A N 1
ATOM 1307 C CA . VAL A 1 166 ? -11.375 5.646 21.999 1.00 86.19 166 VAL A CA 1
ATOM 1308 C C . VAL A 1 166 ? -11.842 5.646 20.544 1.00 86.19 166 VAL A C 1
ATOM 1310 O O . VAL A 1 166 ? -11.777 6.693 19.899 1.00 86.19 166 VAL A O 1
ATOM 1313 N N . ASP A 1 167 ? -12.324 4.502 20.039 1.00 84.06 167 ASP A N 1
ATOM 1314 C CA . ASP A 1 167 ? -12.706 4.295 18.633 1.00 84.06 167 ASP A CA 1
ATOM 1315 C C . ASP A 1 167 ? -11.586 4.723 17.672 1.00 84.06 167 ASP A C 1
ATOM 1317 O O . ASP A 1 167 ? -11.785 5.367 16.641 1.00 84.06 167 ASP A O 1
ATOM 1321 N N . GLY A 1 168 ? -10.361 4.421 18.101 1.00 84.00 168 GLY A N 1
ATOM 1322 C CA . GLY A 1 168 ? -9.126 4.742 17.421 1.00 84.00 168 GLY A CA 1
ATOM 1323 C C . GLY A 1 168 ? -8.703 3.604 16.507 1.00 84.00 168 GLY A C 1
ATOM 1324 O O . GLY A 1 168 ? -8.704 2.433 16.887 1.00 84.00 168 GLY A O 1
ATOM 1325 N N . SER A 1 169 ? -8.275 3.956 15.300 1.00 83.38 169 SER A N 1
ATOM 1326 C CA . SER A 1 169 ? -7.647 3.023 14.365 1.00 83.38 169 SER A CA 1
ATOM 1327 C C . SER A 1 169 ? -6.147 3.277 14.310 1.00 83.38 169 SER A C 1
ATOM 1329 O O . SER A 1 169 ? -5.691 4.421 14.311 1.00 83.38 169 SER A O 1
ATOM 1331 N N . LEU A 1 170 ? -5.350 2.212 14.280 1.00 83.44 170 LEU A N 1
ATOM 1332 C CA . LEU A 1 170 ? -3.906 2.364 14.210 1.00 83.44 170 LEU A CA 1
ATOM 1333 C C . LEU A 1 170 ? -3.482 2.758 12.789 1.00 83.44 170 LEU A C 1
ATOM 1335 O O . LEU A 1 170 ? -3.685 2.005 11.840 1.00 83.44 170 LEU A O 1
ATOM 1339 N N . ALA A 1 171 ? -2.869 3.931 12.658 1.00 80.44 171 ALA A N 1
ATOM 1340 C CA . ALA A 1 171 ? -2.360 4.460 11.397 1.00 80.44 171 ALA A CA 1
ATOM 1341 C C . ALA A 1 171 ? -0.871 4.132 11.171 1.00 80.44 171 ALA A C 1
ATOM 1343 O O . ALA A 1 171 ? -0.415 4.089 10.029 1.00 80.44 171 ALA A O 1
ATOM 1344 N N . GLY A 1 172 ? -0.112 3.861 12.238 1.00 76.19 172 GLY A N 1
ATOM 1345 C CA . GLY A 1 172 ? 1.280 3.412 12.158 1.00 76.19 172 GLY A CA 1
ATOM 1346 C C . GLY A 1 172 ? 1.943 3.237 13.528 1.00 76.19 172 GLY A C 1
ATOM 1347 O O . GLY A 1 172 ? 1.450 3.754 14.524 1.00 76.19 172 GLY A O 1
ATOM 1348 N N . GLY A 1 173 ? 3.060 2.510 13.583 1.00 76.19 173 GLY A N 1
ATOM 1349 C CA . GLY A 1 173 ? 3.854 2.275 14.802 1.00 76.19 173 GLY A CA 1
ATOM 1350 C C . GLY A 1 173 ? 4.399 0.839 14.881 1.00 76.19 173 GLY A C 1
ATOM 1351 O O . GLY A 1 173 ? 4.017 0.017 14.042 1.00 76.19 173 GLY A O 1
ATOM 1352 N N . PRO A 1 174 ? 5.273 0.518 15.856 1.00 67.81 174 PRO A N 1
ATOM 1353 C CA . PRO A 1 174 ? 6.024 1.434 16.719 1.00 67.81 174 PRO A CA 1
ATOM 1354 C C . PRO A 1 174 ? 7.208 2.057 15.961 1.00 67.81 174 PRO A C 1
ATOM 1356 O O . PRO A 1 174 ? 7.976 1.362 15.296 1.00 67.81 174 PRO A O 1
ATOM 1359 N N . GLY A 1 175 ? 7.369 3.376 16.050 1.00 72.12 175 GLY A N 1
ATOM 1360 C CA . GLY A 1 175 ? 8.577 4.044 15.561 1.00 72.12 175 GLY A CA 1
A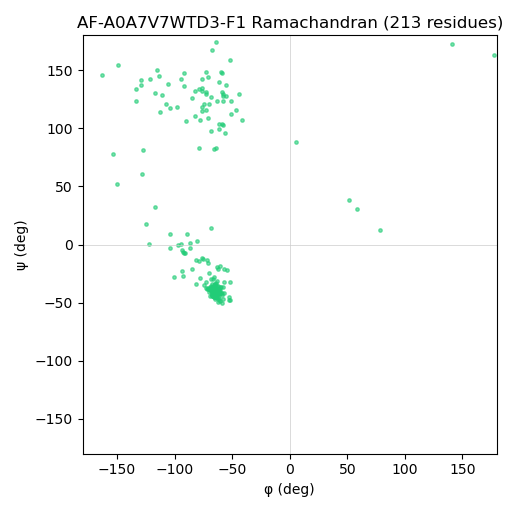TOM 1361 C C . GLY A 1 175 ? 9.827 3.611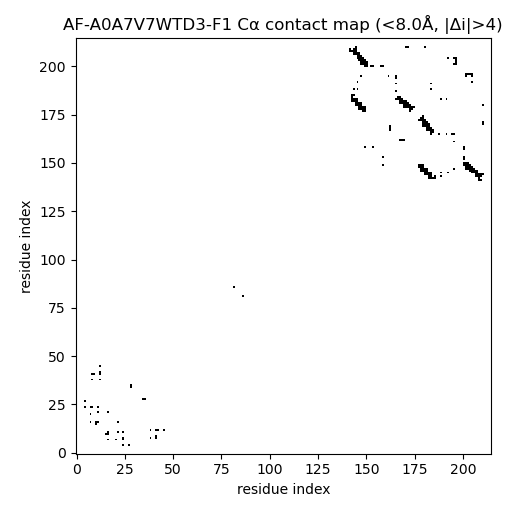 16.341 1.00 72.12 175 GLY A C 1
ATOM 1362 O O . GLY A 1 175 ? 9.733 2.940 17.366 1.00 72.12 175 GLY A O 1
ATOM 1363 N N . GLN A 1 176 ? 11.010 4.062 15.911 1.00 69.50 176 GLN A N 1
ATOM 1364 C CA . GLN A 1 176 ? 12.285 3.763 16.598 1.00 69.50 176 GLN A CA 1
ATOM 1365 C C . GLN A 1 176 ? 12.304 4.196 18.078 1.00 69.50 176 GLN A C 1
ATOM 1367 O O . GLN A 1 176 ? 13.094 3.683 18.862 1.00 69.50 176 GLN A O 1
ATOM 1372 N N . LEU A 1 177 ? 11.424 5.129 18.454 1.00 70.50 177 LEU A N 1
ATOM 1373 C CA . LEU A 1 177 ? 11.263 5.657 19.810 1.00 70.50 177 LEU A CA 1
ATOM 1374 C C . LEU A 1 177 ? 10.018 5.112 20.537 1.00 70.50 177 LEU A C 1
ATOM 1376 O O . LEU A 1 177 ? 9.659 5.632 21.588 1.00 70.50 177 LEU A O 1
ATOM 1380 N N . GLY A 1 178 ? 9.335 4.106 19.979 1.00 74.12 178 GLY A N 1
ATOM 1381 C CA . GLY A 1 178 ? 8.094 3.567 20.548 1.00 74.12 178 GLY A CA 1
ATOM 1382 C C . GLY A 1 178 ? 6.847 4.414 20.267 1.00 74.12 178 GLY A C 1
ATOM 1383 O O . GLY A 1 178 ? 5.803 4.172 20.859 1.00 74.12 178 GLY A O 1
ATOM 1384 N N . ASP A 1 179 ? 6.934 5.387 19.356 1.00 83.69 179 ASP A N 1
ATOM 1385 C CA . ASP A 1 179 ? 5.803 6.234 18.966 1.00 83.69 179 ASP A CA 1
ATOM 1386 C C . ASP A 1 179 ? 4.786 5.460 18.106 1.00 83.69 179 ASP A C 1
ATOM 1388 O O . ASP A 1 179 ? 5.139 4.863 17.082 1.00 83.69 179 ASP A O 1
ATOM 1392 N N . TRP A 1 180 ? 3.512 5.531 18.486 1.00 86.31 180 TRP A N 1
ATOM 1393 C CA . TRP A 1 180 ? 2.376 5.011 17.727 1.00 86.31 180 TRP A CA 1
ATOM 1394 C C . TRP A 1 180 ? 1.498 6.154 17.245 1.00 86.31 180 TRP A C 1
ATOM 1396 O O . TRP A 1 180 ? 1.314 7.148 17.939 1.00 86.31 180 TRP A O 1
ATOM 1406 N N . TYR A 1 181 ? 0.916 6.001 16.065 1.00 86.69 181 TYR A N 1
ATOM 1407 C CA . TYR A 1 181 ? 0.009 6.966 15.466 1.00 86.69 181 TYR A CA 1
ATOM 1408 C C . TYR A 1 181 ? -1.383 6.361 15.411 1.00 86.69 181 TYR A C 1
ATOM 1410 O O . TYR A 1 181 ? -1.625 5.387 14.695 1.00 86.69 181 TYR A O 1
ATOM 1418 N N . VAL A 1 182 ? -2.298 6.947 16.173 1.00 87.31 182 VAL A N 1
ATOM 1419 C CA . VAL A 1 182 ? -3.697 6.535 16.252 1.00 87.31 182 VAL A CA 1
ATOM 1420 C C . VAL A 1 182 ? -4.541 7.578 15.535 1.00 87.31 182 VAL A C 1
ATOM 1422 O O . VAL A 1 182 ? -4.523 8.755 15.889 1.00 87.31 182 VAL A O 1
ATOM 1425 N N . ARG A 1 183 ? -5.278 7.154 14.513 1.00 85.94 183 ARG A N 1
ATOM 1426 C CA . ARG A 1 183 ? -6.299 7.970 13.860 1.00 85.94 183 ARG A CA 1
ATOM 1427 C C . ARG A 1 183 ? -7.579 7.895 14.675 1.00 85.94 183 ARG A C 1
ATOM 1429 O O . ARG A 1 183 ? -8.035 6.801 15.004 1.00 85.94 183 ARG A O 1
ATOM 1436 N N . ILE A 1 184 ? -8.172 9.051 14.943 1.00 84.25 184 ILE A N 1
ATOM 1437 C CA . ILE A 1 184 ? -9.409 9.175 15.717 1.00 84.25 184 ILE A CA 1
ATOM 1438 C C . ILE A 1 184 ? -10.395 10.043 14.930 1.00 84.25 184 ILE A C 1
ATOM 1440 O O . ILE A 1 184 ? -9.964 11.016 14.307 1.00 84.25 184 ILE A O 1
ATOM 1444 N N . PRO A 1 185 ? -11.703 9.728 14.937 1.00 81.88 185 PRO A N 1
ATOM 1445 C CA . PRO A 1 185 ? -12.715 10.586 14.331 1.00 81.88 185 PRO A CA 1
ATOM 1446 C C . PRO A 1 185 ? -12.661 12.012 14.891 1.00 81.88 185 PRO A C 1
ATOM 1448 O O . PRO A 1 185 ? -12.566 12.197 16.107 1.00 81.88 185 PRO A O 1
ATOM 1451 N N . GLU A 1 186 ? -12.783 13.025 14.026 1.00 76.50 186 GLU A N 1
ATOM 1452 C CA . GLU A 1 186 ? -12.562 14.424 14.425 1.00 76.50 186 GLU A CA 1
ATOM 1453 C C . GLU A 1 186 ? -13.461 14.890 15.573 1.00 76.50 186 GLU A C 1
ATOM 1455 O O . GLU A 1 186 ? -13.023 15.583 16.489 1.00 76.50 186 GLU A O 1
ATOM 1460 N N . ALA A 1 187 ? -14.705 14.410 15.584 1.00 78.69 187 ALA A N 1
ATOM 1461 C CA . ALA A 1 187 ? -15.677 14.699 16.630 1.00 78.69 187 ALA A CA 1
ATOM 1462 C C . ALA A 1 187 ? -15.246 14.226 18.034 1.00 78.69 187 ALA A C 1
ATOM 1464 O O . ALA A 1 187 ? -15.817 14.677 19.026 1.00 78.69 187 ALA A O 1
ATOM 1465 N N . ARG A 1 188 ? -14.273 13.307 18.141 1.00 80.12 188 ARG A N 1
ATOM 1466 C CA . ARG A 1 188 ? -13.875 12.658 19.402 1.00 80.12 188 ARG A CA 1
ATOM 1467 C C . ARG A 1 188 ? -12.412 12.836 19.793 1.00 80.12 188 ARG A C 1
ATOM 1469 O O . ARG A 1 188 ? -12.055 12.378 20.873 1.00 80.12 188 ARG A O 1
ATOM 1476 N N . ILE A 1 189 ? -11.585 13.541 19.018 1.00 80.69 189 ILE A N 1
ATOM 1477 C CA . ILE A 1 189 ? -10.143 13.701 19.313 1.00 80.69 189 ILE A CA 1
ATOM 1478 C C . ILE A 1 189 ? -9.896 14.219 20.731 1.00 80.69 189 ILE A C 1
ATOM 1480 O O . ILE A 1 189 ? -9.069 13.666 21.447 1.00 80.69 189 ILE A O 1
ATOM 1484 N N . ALA A 1 190 ? -10.605 15.271 21.154 1.00 81.50 190 ALA A N 1
ATOM 1485 C CA . ALA A 1 190 ? -10.384 15.888 22.462 1.00 81.50 190 ALA A CA 1
ATOM 1486 C C . ALA A 1 190 ? -10.755 14.941 23.617 1.00 81.50 190 ALA A C 1
ATOM 1488 O O . ALA A 1 190 ? -10.018 14.836 24.598 1.00 81.50 190 ALA A O 1
ATOM 1489 N N . ALA A 1 191 ? -11.867 14.213 23.475 1.00 83.94 191 ALA A N 1
ATOM 1490 C CA . ALA A 1 191 ? -12.305 13.214 24.447 1.00 83.94 191 ALA A CA 1
ATOM 1491 C C . ALA A 1 191 ? -11.351 12.010 24.479 1.00 83.94 191 ALA A C 1
ATOM 1493 O O . ALA A 1 191 ? -10.928 11.578 25.547 1.00 83.94 191 ALA A O 1
ATOM 1494 N N . ALA A 1 192 ? -10.945 11.521 23.310 1.00 84.12 192 ALA A N 1
ATOM 1495 C CA . ALA A 1 192 ? -9.991 10.432 23.181 1.00 84.12 192 ALA A CA 1
ATOM 1496 C C . ALA A 1 192 ? -8.610 10.798 23.737 1.00 84.12 192 ALA A C 1
ATOM 1498 O O . ALA A 1 192 ? -8.004 10.000 24.442 1.00 84.12 192 ALA A O 1
ATOM 1499 N N . ALA A 1 193 ? -8.125 12.018 23.496 1.00 84.06 193 ALA A N 1
ATOM 1500 C CA . ALA A 1 193 ? -6.874 12.501 24.068 1.00 84.06 193 ALA A CA 1
ATOM 1501 C C . ALA A 1 193 ? -6.933 12.557 25.601 1.00 84.06 193 ALA A C 1
ATOM 1503 O O . ALA A 1 193 ? -5.934 12.264 26.254 1.00 84.06 193 ALA A O 1
ATOM 1504 N N . ALA A 1 194 ? -8.084 12.904 26.186 1.00 84.25 194 ALA A N 1
ATOM 1505 C CA . ALA A 1 194 ? -8.273 12.874 27.635 1.00 84.25 194 ALA A CA 1
ATOM 1506 C C . ALA A 1 194 ? -8.259 11.438 28.190 1.00 84.25 194 ALA A C 1
ATOM 1508 O O . ALA A 1 194 ? -7.579 11.188 29.182 1.00 84.25 194 ALA A O 1
ATOM 1509 N N . ILE A 1 195 ? -8.935 10.495 27.523 1.00 85.38 195 ILE A N 1
ATOM 1510 C CA . ILE A 1 195 ? -8.956 9.070 27.905 1.00 85.38 195 ILE A CA 1
ATOM 1511 C C . ILE A 1 195 ? -7.552 8.459 27.804 1.00 85.38 195 ILE A C 1
ATOM 1513 O O . ILE A 1 195 ? -7.082 7.826 28.745 1.00 85.38 195 ILE A O 1
ATOM 1517 N N . LEU A 1 196 ? -6.836 8.718 26.704 1.00 85.62 196 LEU A N 1
ATOM 1518 C CA . LEU A 1 196 ? -5.467 8.235 26.513 1.00 85.62 196 LEU A CA 1
ATOM 1519 C C . LEU A 1 196 ? -4.507 8.820 27.555 1.00 85.62 196 LEU A C 1
ATOM 1521 O O . LEU A 1 196 ? -3.670 8.090 28.068 1.00 85.62 196 LEU A O 1
ATOM 1525 N N . LYS A 1 197 ? -4.646 10.102 27.920 1.00 84.56 197 LYS A N 1
ATOM 1526 C CA . LYS A 1 197 ? -3.842 10.723 28.991 1.00 84.56 197 LYS A CA 1
ATOM 1527 C C . LYS A 1 197 ? -4.164 10.180 30.384 1.00 84.56 197 LYS A C 1
A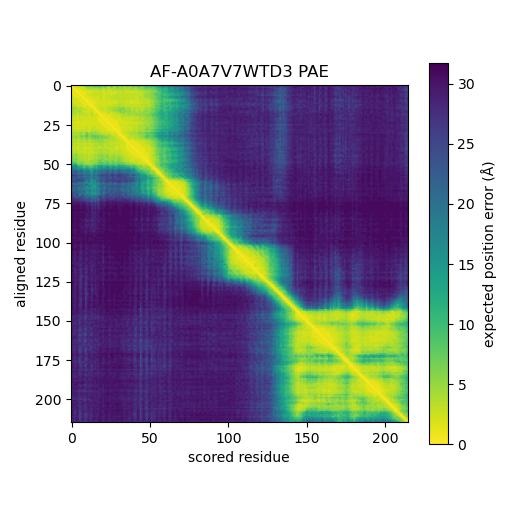TOM 1529 O O . LYS A 1 197 ? -3.295 10.198 31.247 1.00 84.56 197 LYS A O 1
ATOM 1534 N N . ALA A 1 198 ? -5.400 9.745 30.617 1.00 85.12 198 ALA A N 1
ATOM 1535 C CA . ALA A 1 198 ? -5.825 9.161 31.888 1.00 85.12 198 ALA A CA 1
ATOM 1536 C C . ALA A 1 198 ? -5.448 7.673 32.018 1.00 85.12 198 ALA A C 1
ATOM 1538 O O . ALA A 1 198 ? -5.534 7.110 33.110 1.00 85.12 198 ALA A O 1
ATOM 1539 N N . SER A 1 199 ? -5.044 7.032 30.919 1.00 85.94 199 SER A N 1
ATOM 1540 C CA . SER A 1 199 ? -4.752 5.606 30.888 1.00 85.94 199 SER A CA 1
ATOM 1541 C C . SER A 1 199 ? -3.403 5.275 31.541 1.00 85.94 199 SER A C 1
ATOM 1543 O O . SER A 1 199 ? -2.392 5.906 31.229 1.00 85.94 199 SER A O 1
ATOM 1545 N N . PRO A 1 200 ? -3.329 4.241 32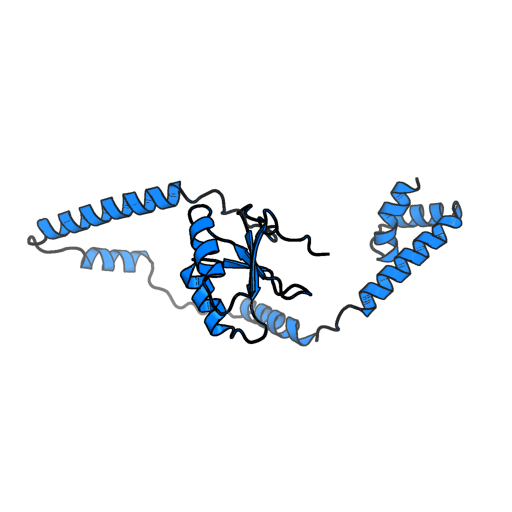.402 1.00 85.19 200 PRO A N 1
ATOM 1546 C CA . PRO A 1 200 ? -2.096 3.873 33.093 1.00 85.19 200 PRO A CA 1
ATOM 1547 C C . PRO A 1 200 ? -1.045 3.232 32.178 1.00 85.19 200 PRO A C 1
ATOM 1549 O O . PRO A 1 200 ? 0.102 3.104 32.603 1.00 85.19 200 PRO A O 1
ATOM 1552 N N . ILE A 1 201 ? -1.415 2.824 30.960 1.00 84.25 201 ILE A N 1
ATOM 1553 C CA . ILE A 1 201 ? -0.520 2.183 29.980 1.00 84.25 201 ILE A CA 1
ATOM 1554 C C . ILE A 1 201 ? 0.098 3.175 28.980 1.00 84.25 201 ILE A C 1
ATOM 1556 O O . ILE A 1 201 ? 0.851 2.765 28.097 1.00 84.25 201 ILE A O 1
ATOM 1560 N N . VAL A 1 202 ? -0.212 4.469 29.107 1.00 85.75 202 VAL A N 1
ATOM 1561 C CA . VAL A 1 202 ? 0.255 5.538 28.215 1.00 85.75 202 VAL A CA 1
ATOM 1562 C C . VAL A 1 202 ? 1.238 6.444 28.956 1.00 85.75 202 VAL A C 1
ATOM 1564 O O . VAL A 1 202 ? 0.931 6.945 30.034 1.00 85.75 202 VAL A O 1
ATOM 1567 N N . ASP A 1 203 ? 2.407 6.679 28.362 1.00 83.50 203 ASP A N 1
ATOM 1568 C CA . ASP A 1 203 ? 3.430 7.596 28.884 1.00 83.50 203 ASP A CA 1
ATOM 1569 C C . ASP A 1 203 ? 3.296 9.012 28.310 1.00 83.50 203 ASP A C 1
ATOM 1571 O O . ASP A 1 203 ? 3.669 9.994 28.953 1.00 83.50 203 ASP A O 1
ATOM 1575 N N . GLY A 1 204 ? 2.744 9.151 27.101 1.00 81.56 204 GLY A N 1
ATOM 1576 C CA . GLY A 1 204 ? 2.569 10.457 26.474 1.00 81.56 204 GLY A CA 1
ATOM 1577 C C . GLY A 1 204 ? 1.586 10.452 25.312 1.00 81.56 204 GLY A C 1
ATOM 1578 O O . GLY A 1 204 ? 1.500 9.488 24.556 1.00 81.56 204 GLY A O 1
ATOM 1579 N N . VAL A 1 205 ? 0.858 11.563 25.160 1.00 84.75 205 VAL A N 1
ATOM 1580 C CA . VAL A 1 205 ? -0.085 11.799 24.057 1.00 84.75 205 VAL A CA 1
ATOM 1581 C C . VAL A 1 205 ? 0.146 13.194 23.495 1.00 84.75 205 VAL A C 1
ATOM 1583 O O . VAL A 1 205 ? 0.032 14.183 24.224 1.00 84.75 205 VAL A O 1
ATOM 1586 N N . ALA A 1 206 ? 0.418 13.279 22.198 1.00 83.25 206 ALA A N 1
ATOM 1587 C CA . ALA A 1 206 ? 0.530 14.530 21.460 1.00 83.25 206 ALA A CA 1
ATOM 1588 C C . ALA A 1 206 ? -0.337 14.471 20.201 1.00 83.25 206 ALA A C 1
ATOM 1590 O O . ALA A 1 206 ? -0.350 13.462 19.504 1.00 83.25 206 ALA A O 1
ATOM 1591 N N . GLN A 1 207 ? -1.058 15.545 19.896 1.00 78.62 207 GLN A N 1
ATOM 1592 C CA . GLN A 1 207 ? -1.771 15.658 18.627 1.00 78.62 207 GLN A CA 1
ATOM 1593 C C . GLN A 1 207 ? -0.781 16.043 17.527 1.00 78.62 207 GLN A C 1
ATOM 1595 O O . GLN A 1 207 ? 0.063 16.915 17.733 1.00 78.62 207 GLN A O 1
ATOM 1600 N N . VAL A 1 208 ? -0.860 15.365 16.387 1.00 76.12 208 VAL A N 1
ATOM 1601 C CA . VAL A 1 208 ? -0.010 15.601 15.222 1.00 76.12 208 VAL A CA 1
ATOM 1602 C C . VAL A 1 208 ? -0.891 15.637 13.980 1.00 76.12 208 VAL A C 1
ATOM 1604 O O . VAL A 1 208 ? -1.749 14.777 13.783 1.00 76.12 208 VAL A O 1
ATOM 1607 N N . ASP A 1 209 ? -0.662 16.630 13.128 1.00 67.38 209 ASP A N 1
ATOM 1608 C CA . ASP A 1 209 ? -1.505 16.877 11.955 1.00 67.38 209 ASP A CA 1
ATOM 1609 C C . ASP A 1 209 ? -1.193 15.933 10.778 1.00 67.38 209 ASP A C 1
ATOM 1611 O O . ASP A 1 209 ? -1.987 15.811 9.848 1.00 67.38 209 ASP A O 1
ATOM 1615 N N . ALA A 1 210 ? -0.059 15.221 10.819 1.00 65.06 210 ALA A N 1
ATOM 1616 C CA . ALA A 1 210 ? 0.362 14.295 9.771 1.00 65.06 210 ALA A CA 1
ATOM 1617 C C . ALA A 1 210 ? 1.198 13.117 10.301 1.00 65.06 210 ALA A C 1
ATOM 1619 O O . ALA A 1 210 ? 1.880 13.209 11.324 1.00 65.06 210 ALA A O 1
ATOM 1620 N N . LEU A 1 211 ? 1.170 12.006 9.561 1.00 69.81 211 LEU A N 1
ATOM 1621 C CA . LEU A 1 211 ? 2.088 10.887 9.766 1.00 69.81 211 LEU A CA 1
ATOM 1622 C C . LEU A 1 211 ? 3.505 11.280 9.312 1.00 69.81 211 LEU A C 1
ATOM 1624 O O . LEU A 1 211 ? 3.640 11.986 8.312 1.00 69.81 211 LEU A O 1
ATOM 1628 N N . PRO A 1 212 ? 4.563 10.818 10.001 1.00 65.19 212 PRO A N 1
ATOM 1629 C CA . PRO A 1 212 ? 5.934 11.040 9.560 1.00 65.19 212 PRO A CA 1
ATOM 1630 C C . PRO A 1 212 ? 6.158 10.386 8.193 1.00 65.19 212 PRO A C 1
ATOM 1632 O O . PRO A 1 212 ? 5.683 9.273 7.943 1.00 65.19 212 PRO A O 1
ATOM 1635 N N . GLU A 1 213 ? 6.896 11.065 7.312 1.00 60.94 213 GLU A N 1
ATOM 1636 C CA . GLU A 1 213 ? 7.278 10.508 6.015 1.00 60.94 213 GLU A CA 1
ATOM 1637 C C . GLU A 1 213 ? 8.061 9.204 6.223 1.00 60.94 213 GLU A C 1
ATOM 1639 O O . GLU A 1 213 ? 9.074 9.174 6.928 1.00 60.94 213 GLU A O 1
ATOM 1644 N N . ARG A 1 214 ? 7.580 8.108 5.622 1.00 57.06 214 ARG A N 1
ATOM 1645 C CA . ARG A 1 214 ? 8.326 6.846 5.560 1.00 57.06 214 ARG A CA 1
ATOM 1646 C C . ARG A 1 214 ? 9.533 7.061 4.642 1.00 57.06 214 ARG A C 1
ATOM 1648 O O . ARG A 1 214 ? 9.370 7.030 3.426 1.00 57.06 214 ARG A O 1
ATOM 1655 N N . ARG A 1 215 ? 10.701 7.326 5.231 1.00 44.12 215 ARG A N 1
ATOM 1656 C CA . ARG A 1 215 ? 11.997 7.191 4.549 1.00 44.12 215 ARG A CA 1
ATOM 1657 C C . ARG A 1 215 ? 12.441 5.741 4.509 1.00 44.12 215 ARG A C 1
ATOM 1659 O O . ARG A 1 215 ? 12.200 5.037 5.515 1.00 44.12 215 ARG A O 1
#

pLDDT: mean 75.54, std 13.7, range [38.66, 93.5]

Radius of gyration: 32.08 Å; Cα contacts (8 Å, |Δi|>4): 146; chains: 1; bounding box: 92×50×68 Å